Protein AF-0000000082587211 (afdb_homodimer)

pLDDT: mean 75.98, std 29.27, range [25.39, 98.88]

Foldseek 3Di:
DDDDDDDDDPFDWQDWDFAPVQQWIWTFGFQKTWIARNVPRHTPDMEGHPGGWREKEAANVRQWIWTWFAVQKIWIAGRPPRHTDDIDHDGPGGWNYKYADPNRQKMWIDGPRGDIDIDGPDPPDQDPDVNPPVPDPDDDDDPPPPPPDPPPPPPDPPDDPDPDPDDPPPDDDPDDD/DDDDDDDDDPFDWQDWDFAPVQQWIWTFGFQKTWIARNVPRHTPDMEGHPGGWREKEAANVRQWIWTWFAVQKIWIAGRPPRHTDDIDHDGPGGWNYKYADPNRQKMWIDGPRGDIDIDGPDPPDQDPDVNPPVPDPDDDDDDPPPPPDPPPPPPDPPDDPPPDPDDPPPDPPPPDD

Structure (mmCIF, N/CA/C/O backbone):
data_AF-0000000082587211-model_v1
#
loop_
_entity.id
_entity.type
_entity.pdbx_description
1 polymer 'Serine-threonine kinase receptor-associated protein'
#
loop_
_atom_site.group_PDB
_atom_site.id
_atom_site.type_symbol
_atom_site.label_atom_id
_atom_site.label_alt_id
_atom_site.label_comp_id
_atom_site.label_asym_id
_atom_site.label_entity_id
_atom_site.label_seq_id
_atom_site.pdbx_PDB_ins_code
_atom_site.Cartn_x
_atom_site.Cartn_y
_atom_site.Cartn_z
_atom_site.occupancy
_atom_site.B_iso_or_equiv
_atom_site.auth_seq_id
_atom_site.auth_comp_id
_atom_site.auth_asym_id
_atom_site.auth_atom_id
_atom_site.pdbx_PDB_model_num
ATOM 1 N N . MET A 1 1 ? 7.23 -18.719 -10.102 1 65.81 1 MET A N 1
ATOM 2 C CA . MET A 1 1 ? 7.785 -17.406 -9.734 1 65.81 1 MET A CA 1
ATOM 3 C C . MET A 1 1 ? 9.219 -17.547 -9.234 1 65.81 1 MET A C 1
ATOM 5 O O . MET A 1 1 ? 9.547 -18.516 -8.531 1 65.81 1 MET A O 1
ATOM 9 N N . THR A 1 2 ? 10.133 -16.922 -9.883 1 79.19 2 THR A N 1
ATOM 10 C CA . THR A 1 2 ? 11.539 -16.969 -9.492 1 79.19 2 THR A CA 1
ATOM 11 C C . THR A 1 2 ? 11.93 -15.703 -8.734 1 79.19 2 THR A C 1
ATOM 13 O O . THR A 1 2 ? 11.648 -14.586 -9.188 1 79.19 2 THR A O 1
ATOM 16 N N . GLU A 1 3 ? 12.516 -15.914 -7.535 1 82.12 3 GLU A N 1
ATOM 17 C CA . GLU A 1 3 ? 13.055 -14.781 -6.785 1 82.12 3 GLU A CA 1
ATOM 18 C C . GLU A 1 3 ? 14.32 -14.234 -7.441 1 82.12 3 GLU A C 1
ATOM 20 O O . GLU A 1 3 ? 15.227 -14.992 -7.785 1 82.12 3 GLU A O 1
ATOM 25 N N . VAL A 1 4 ? 14.359 -12.906 -7.535 1 84.75 4 VAL A N 1
ATOM 26 C CA . VAL A 1 4 ? 15.508 -12.336 -8.242 1 84.75 4 VAL A CA 1
ATOM 27 C C . VAL A 1 4 ? 16.406 -11.586 -7.258 1 84.75 4 VAL A C 1
ATOM 29 O O . VAL A 1 4 ? 17.609 -11.5 -7.457 1 84.75 4 VAL A O 1
ATOM 32 N N . LYS A 1 5 ? 15.852 -11.055 -6.227 1 86 5 LYS A N 1
ATOM 33 C CA . LYS A 1 5 ? 16.562 -10.281 -5.219 1 86 5 LYS A CA 1
ATOM 34 C C . LYS A 1 5 ? 15.773 -10.203 -3.918 1 86 5 LYS A C 1
ATOM 36 O O . LYS A 1 5 ? 14.547 -10.344 -3.92 1 86 5 LYS A O 1
ATOM 41 N N . SER A 1 6 ? 16.562 -10.062 -2.832 1 89.88 6 SER A N 1
ATOM 42 C CA . SER A 1 6 ? 15.891 -9.875 -1.549 1 89.88 6 SER A CA 1
ATOM 43 C C . SER A 1 6 ? 16.609 -8.828 -0.701 1 89.88 6 SER A C 1
ATOM 45 O O . SER A 1 6 ? 17.828 -8.68 -0.803 1 89.88 6 SER A O 1
ATOM 47 N N . LEU A 1 7 ? 15.844 -8.031 -0.022 1 92.56 7 LEU A N 1
ATOM 48 C CA . LEU A 1 7 ? 16.359 -7.113 0.996 1 92.56 7 LEU A CA 1
ATOM 49 C C . LEU A 1 7 ? 15.922 -7.562 2.391 1 92.56 7 LEU A C 1
ATOM 51 O O . LEU A 1 7 ? 14.844 -8.133 2.559 1 92.56 7 LEU A O 1
ATOM 55 N N . SER A 1 8 ? 16.844 -7.34 3.359 1 94.88 8 SER A N 1
ATOM 56 C CA . SER A 1 8 ? 16.531 -7.688 4.742 1 94.88 8 SER A CA 1
ATOM 57 C C . SER A 1 8 ? 16.469 -6.445 5.625 1 94.88 8 SER A C 1
ATOM 59 O O . SER A 1 8 ? 17.328 -5.559 5.512 1 94.88 8 SER A O 1
ATOM 61 N N . PHE A 1 9 ? 15.484 -6.406 6.414 1 94.81 9 PHE A N 1
ATOM 62 C CA . PHE A 1 9 ? 15.297 -5.355 7.406 1 94.81 9 PHE A CA 1
ATOM 63 C C . PHE A 1 9 ? 15.289 -5.934 8.82 1 94.81 9 PHE A C 1
ATOM 65 O O . PHE A 1 9 ? 15.07 -7.133 9 1 94.81 9 PHE A O 1
ATOM 72 N N . ASN A 1 10 ? 15.539 -5.125 9.773 1 94.75 10 ASN A N 1
ATOM 73 C CA . ASN A 1 10 ? 15.562 -5.582 11.156 1 94.75 10 ASN A CA 1
ATOM 74 C C . ASN A 1 10 ? 14.172 -5.582 11.773 1 94.75 10 ASN A C 1
ATOM 76 O O . ASN A 1 10 ? 14 -5.969 12.93 1 94.75 10 ASN A O 1
ATOM 80 N N . MET A 1 11 ? 13.18 -5.172 10.977 1 97.12 11 MET A N 1
ATOM 81 C CA . MET A 1 11 ? 11.789 -5.086 11.406 1 97.12 11 MET A CA 1
ATOM 82 C C . MET A 1 11 ? 10.844 -5.539 10.297 1 97.12 11 MET A C 1
ATOM 84 O O . MET A 1 11 ? 11.273 -5.734 9.156 1 97.12 11 MET A O 1
ATOM 88 N N . SER A 1 12 ? 9.57 -5.711 10.719 1 98.06 12 SER A N 1
ATOM 89 C CA . SER A 1 12 ? 8.531 -6.078 9.758 1 98.06 12 SER A CA 1
ATOM 90 C C . SER A 1 12 ? 8.383 -5.016 8.672 1 98.06 12 SER A C 1
ATOM 92 O O . SER A 1 12 ? 8.25 -3.828 8.969 1 98.06 12 SER A O 1
ATOM 94 N N . VAL A 1 13 ? 8.406 -5.461 7.375 1 98.62 13 VAL A N 1
ATOM 95 C CA . VAL A 1 13 ? 8.078 -4.574 6.266 1 98.62 13 VAL A CA 1
ATOM 96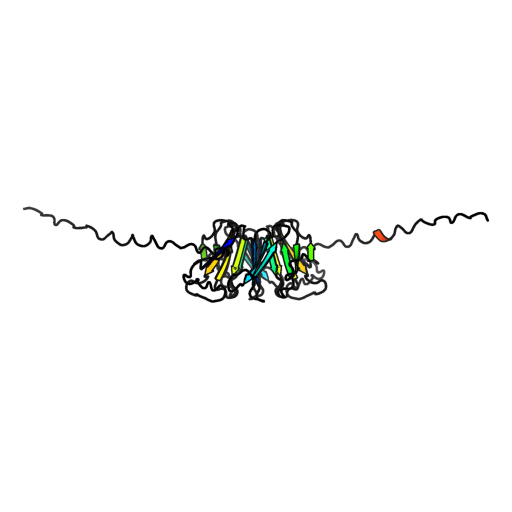 C C . VAL A 1 13 ? 6.562 -4.402 6.176 1 98.62 13 VAL A C 1
ATOM 98 O O . VAL A 1 13 ? 5.828 -5.387 6.055 1 98.62 13 VAL A O 1
ATOM 101 N N . SER A 1 14 ? 6.066 -3.152 6.164 1 98.88 14 SER A N 1
ATOM 102 C CA . SER A 1 14 ? 4.633 -2.969 6.348 1 98.88 14 SER A CA 1
ATOM 103 C C . SER A 1 14 ? 3.977 -2.428 5.082 1 98.88 14 SER A C 1
ATOM 105 O O . SER A 1 14 ? 2.793 -2.666 4.836 1 98.88 14 SER A O 1
ATOM 107 N N . SER A 1 15 ? 4.688 -1.688 4.266 1 98.81 15 SER A N 1
ATOM 108 C CA . SER A 1 15 ? 4.074 -1.169 3.047 1 98.81 15 SER A CA 1
ATOM 109 C C . SER A 1 15 ? 5.133 -0.792 2.014 1 98.81 15 SER A C 1
ATOM 111 O O . SER A 1 15 ? 6.305 -0.618 2.354 1 98.81 15 SER A O 1
ATOM 113 N N . MET A 1 16 ? 4.645 -0.778 0.802 1 98.31 16 MET A N 1
ATOM 114 C CA . MET A 1 16 ? 5.434 -0.332 -0.342 1 98.31 16 MET A CA 1
ATOM 115 C C . MET A 1 16 ? 4.586 0.505 -1.295 1 98.31 16 MET A C 1
ATOM 117 O O . MET A 1 16 ? 3.422 0.188 -1.538 1 98.31 16 MET A O 1
ATOM 121 N N . GLU A 1 17 ? 5.184 1.536 -1.821 1 98.12 17 GLU A N 1
ATOM 122 C CA . GLU A 1 17 ? 4.547 2.348 -2.854 1 98.12 17 GLU A CA 1
ATOM 123 C C . GLU A 1 17 ? 5.562 2.816 -3.893 1 98.12 17 GLU A C 1
ATOM 125 O O . GLU A 1 17 ? 6.629 3.326 -3.541 1 98.12 17 GLU A O 1
ATOM 130 N N . TYR A 1 18 ? 5.227 2.629 -5.141 1 96.06 18 TYR A N 1
ATOM 131 C CA . TYR A 1 18 ? 6.039 3.164 -6.227 1 96.06 18 TYR A CA 1
ATOM 132 C C . TYR A 1 18 ? 5.594 4.574 -6.598 1 96.06 18 TYR A C 1
ATOM 134 O O . TYR A 1 18 ? 4.402 4.816 -6.812 1 96.06 18 TYR A O 1
ATOM 142 N N . ILE A 1 19 ? 6.547 5.445 -6.676 1 96.75 19 ILE A N 1
ATOM 143 C CA . ILE A 1 19 ? 6.336 6.828 -7.09 1 96.75 19 ILE A CA 1
ATOM 144 C C . ILE A 1 19 ? 7.016 7.074 -8.438 1 96.75 19 ILE A C 1
ATOM 146 O O . ILE A 1 19 ? 8.242 7.102 -8.523 1 96.75 19 ILE A O 1
ATOM 150 N N . PRO A 1 20 ? 6.156 7.324 -9.438 1 94.06 20 PRO A N 1
ATOM 151 C CA . PRO A 1 20 ? 6.75 7.445 -10.773 1 94.06 20 PRO A CA 1
ATOM 152 C C . PRO A 1 20 ? 7.723 8.617 -10.883 1 94.06 20 PRO A C 1
ATOM 154 O O . PRO A 1 20 ? 8.789 8.477 -11.477 1 94.06 20 PRO A O 1
ATOM 157 N N . GLU A 1 21 ? 7.266 9.703 -10.32 1 92.69 21 GLU A N 1
ATOM 158 C CA . GLU A 1 21 ? 8.164 10.852 -10.359 1 92.69 21 GLU A CA 1
ATOM 159 C C . GLU A 1 21 ? 9.43 10.586 -9.539 1 92.69 21 GLU A C 1
ATOM 161 O O . GLU A 1 21 ? 9.352 10.375 -8.328 1 92.69 21 GLU A O 1
ATOM 166 N N . GLY A 1 22 ? 10.539 10.453 -10.211 1 93 22 GLY A N 1
ATOM 167 C CA . GLY A 1 22 ? 11.812 10.211 -9.547 1 93 22 GLY A CA 1
ATOM 168 C C . GLY A 1 22 ? 12.125 8.734 -9.383 1 93 22 GLY A C 1
ATOM 169 O O . GLY A 1 22 ? 13.18 8.375 -8.844 1 93 22 GLY A O 1
ATOM 170 N N . GLU A 1 23 ? 11.234 7.875 -9.82 1 94 23 GLU A N 1
ATOM 171 C CA . GLU A 1 23 ? 11.43 6.434 -9.711 1 94 23 GLU A CA 1
ATOM 172 C C . GLU A 1 23 ? 11.82 6.031 -8.297 1 94 23 GLU A C 1
ATOM 174 O O . GLU A 1 23 ? 12.844 5.375 -8.086 1 94 23 GLU A O 1
ATOM 179 N N . ILE A 1 24 ? 10.938 6.312 -7.418 1 96.56 24 ILE A N 1
ATOM 180 C CA . ILE A 1 24 ? 11.18 6.098 -5.996 1 96.56 24 ILE A CA 1
ATOM 181 C C . ILE A 1 24 ? 10.289 4.973 -5.48 1 96.56 24 ILE A C 1
ATOM 183 O O . ILE A 1 24 ? 9.117 4.891 -5.836 1 96.56 24 ILE A O 1
ATOM 187 N N . LEU A 1 25 ? 10.852 4.141 -4.648 1 96.94 25 LEU A N 1
ATOM 188 C CA . LEU A 1 25 ? 10.109 3.15 -3.875 1 96.94 25 LEU A CA 1
ATOM 189 C C . LEU A 1 25 ? 10.055 3.537 -2.402 1 96.94 25 LEU A C 1
ATOM 191 O O . LEU A 1 25 ? 11.094 3.604 -1.735 1 96.94 25 LEU A O 1
ATOM 195 N N . VAL A 1 26 ? 8.852 3.844 -1.894 1 98.69 26 VAL A N 1
ATOM 196 C CA . VAL A 1 26 ? 8.656 4.16 -0.482 1 98.69 26 VAL A CA 1
ATOM 197 C C . VAL A 1 26 ? 8.406 2.875 0.305 1 98.69 26 VAL A C 1
ATOM 199 O O . VAL A 1 26 ? 7.484 2.115 -0.013 1 98.69 26 VAL A O 1
ATOM 202 N N . ILE A 1 27 ? 9.18 2.615 1.3 1 98.62 27 ILE A N 1
ATOM 203 C CA . ILE A 1 27 ? 9.047 1.417 2.123 1 98.62 27 ILE A CA 1
ATOM 204 C C . ILE A 1 27 ? 8.914 1.812 3.592 1 98.62 27 ILE A C 1
ATOM 206 O O . ILE A 1 27 ? 9.672 2.656 4.086 1 98.62 27 ILE A O 1
ATOM 210 N N . THR A 1 28 ? 7.98 1.254 4.262 1 98.88 28 THR A N 1
ATOM 211 C CA . THR A 1 28 ? 7.855 1.466 5.699 1 98.88 28 THR A CA 1
ATOM 212 C C . THR A 1 28 ? 8.172 0.184 6.465 1 98.88 28 THR A C 1
ATOM 214 O O . THR A 1 28 ? 7.84 -0.913 6.012 1 98.88 28 THR A O 1
ATOM 217 N N . TYR A 1 29 ? 8.812 0.301 7.59 1 98.62 29 TYR A N 1
ATOM 218 C CA . TYR A 1 29 ? 9.125 -0.774 8.531 1 98.62 29 TYR A CA 1
ATOM 219 C C . TYR A 1 29 ? 9.398 -0.222 9.922 1 98.62 29 TYR A C 1
ATOM 221 O O . TYR A 1 29 ? 10.203 0.698 10.086 1 98.62 29 TYR A O 1
ATOM 229 N N . GLY A 1 30 ? 8.711 -0.796 10.906 1 98.06 30 GLY A N 1
ATOM 230 C CA . GLY A 1 30 ? 8.789 -0.217 12.234 1 98.06 30 GLY A CA 1
ATOM 231 C C . GLY A 1 30 ? 8.375 1.243 12.273 1 98.06 30 GLY A C 1
ATOM 232 O O . GLY A 1 30 ? 7.258 1.59 11.891 1 98.06 30 GLY A O 1
ATOM 233 N N . ARG A 1 31 ? 9.344 2.104 12.703 1 98.31 31 ARG A N 1
ATOM 234 C CA . ARG A 1 31 ? 9.102 3.541 12.781 1 98.31 31 ARG A CA 1
ATOM 235 C C . ARG A 1 31 ? 9.781 4.273 11.633 1 98.31 31 ARG A C 1
ATOM 237 O O . ARG A 1 31 ? 9.93 5.496 11.672 1 98.31 31 ARG A O 1
ATOM 244 N N . SER A 1 32 ? 10.141 3.512 10.633 1 98.56 32 SER A N 1
ATOM 245 C CA . SER A 1 32 ? 10.945 4.102 9.57 1 98.56 32 SER A CA 1
ATOM 246 C C . SER A 1 32 ? 10.133 4.258 8.289 1 98.56 32 SER A C 1
ATOM 248 O O . SER A 1 32 ? 9.359 3.369 7.922 1 98.56 32 SER A O 1
ATOM 250 N N . ILE A 1 33 ? 10.297 5.363 7.688 1 98.81 33 ILE A N 1
ATOM 251 C CA . ILE A 1 33 ? 9.906 5.586 6.297 1 98.81 33 ILE A CA 1
ATOM 252 C C . ILE A 1 33 ? 11.148 5.75 5.434 1 98.81 33 ILE A C 1
ATOM 254 O O . ILE A 1 33 ? 11.914 6.707 5.602 1 98.81 33 ILE A O 1
ATOM 258 N N . ALA A 1 34 ? 11.359 4.816 4.543 1 98.69 34 ALA A N 1
ATOM 259 C CA . ALA A 1 34 ? 12.562 4.809 3.721 1 98.69 34 ALA A CA 1
ATOM 260 C C . ALA A 1 34 ? 12.227 4.996 2.244 1 98.69 34 ALA A C 1
ATOM 262 O O . ALA A 1 34 ? 11.227 4.453 1.758 1 98.69 34 ALA A O 1
ATOM 263 N N . PHE A 1 35 ? 13.086 5.742 1.592 1 98.5 35 PHE A N 1
ATOM 264 C CA . PHE A 1 35 ? 12.984 6 0.16 1 98.5 35 PHE A CA 1
ATOM 265 C C . PHE A 1 35 ? 14.156 5.375 -0.584 1 98.5 35 PHE A C 1
ATOM 267 O O . PHE A 1 35 ? 15.32 5.68 -0.297 1 98.5 35 PHE A O 1
ATOM 274 N N . HIS A 1 36 ? 13.75 4.508 -1.476 1 97 36 HIS A N 1
ATOM 275 C CA . HIS A 1 36 ? 14.742 3.805 -2.279 1 97 36 HIS A CA 1
ATOM 276 C C . HIS A 1 36 ? 14.602 4.145 -3.758 1 97 36 HIS A C 1
ATOM 278 O O . HIS A 1 36 ? 13.5 4.477 -4.219 1 97 36 HIS A O 1
ATOM 284 N N . SER A 1 37 ? 15.734 4.047 -4.496 1 94.94 37 SER A N 1
ATOM 285 C CA . SER A 1 37 ? 15.625 4.023 -5.953 1 94.94 37 SER A CA 1
ATOM 286 C C . SER A 1 37 ? 14.82 2.814 -6.426 1 94.94 37 SER A C 1
ATOM 288 O O . SER A 1 37 ? 15.125 1.679 -6.051 1 94.94 37 SER A O 1
ATOM 290 N N . ALA A 1 38 ? 13.859 3.043 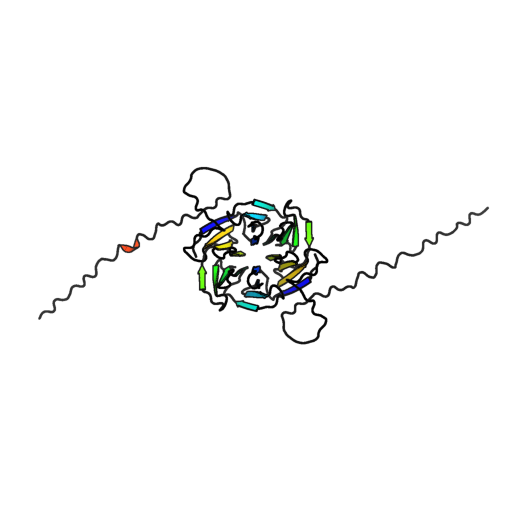-7.242 1 92 38 ALA A N 1
ATOM 291 C CA . ALA A 1 38 ? 13.086 1.92 -7.762 1 92 38 ALA A CA 1
ATOM 292 C C . ALA A 1 38 ? 13.898 1.121 -8.781 1 92 38 ALA A C 1
ATOM 294 O O . ALA A 1 38 ? 13.562 -0.026 -9.086 1 92 38 ALA A O 1
ATOM 295 N N . VAL A 1 39 ? 14.898 1.729 -9.242 1 87.25 39 VAL A N 1
ATOM 296 C CA . VAL A 1 39 ? 15.711 1.105 -10.281 1 87.25 39 VAL A CA 1
ATOM 297 C C . VAL A 1 39 ? 16.781 0.213 -9.641 1 87.25 39 VAL A C 1
ATOM 299 O O . VAL A 1 39 ? 16.938 -0.947 -10.031 1 87.25 39 VAL A O 1
ATOM 302 N N . SER A 1 40 ? 17.422 0.704 -8.609 1 85.75 40 SER A N 1
ATOM 303 C CA . SER A 1 40 ? 18.562 -0.01 -8.039 1 85.75 40 SER A CA 1
ATOM 304 C C . SER A 1 40 ? 18.234 -0.577 -6.664 1 85.75 40 SER A C 1
ATOM 306 O O . SER A 1 40 ? 18.969 -1.416 -6.141 1 85.75 40 SER A O 1
ATOM 308 N N . LEU A 1 41 ? 17.219 -0.08 -6.039 1 90.5 41 LEU A N 1
ATOM 309 C CA . LEU A 1 41 ? 16.766 -0.427 -4.695 1 90.5 41 LEU A CA 1
ATOM 310 C C . LEU A 1 41 ? 17.719 0.144 -3.645 1 90.5 41 LEU A C 1
ATOM 312 O O . LEU A 1 41 ? 17.562 -0.141 -2.453 1 90.5 41 LEU A O 1
ATOM 316 N N . GLU A 1 42 ? 18.578 0.981 -4.152 1 93.19 42 GLU A N 1
ATOM 317 C CA . GLU A 1 42 ? 19.469 1.65 -3.197 1 93.19 42 GLU A CA 1
ATOM 318 C C . GLU A 1 42 ? 18.703 2.678 -2.367 1 93.19 42 GLU A C 1
ATOM 320 O O . GLU A 1 42 ? 17.828 3.379 -2.889 1 93.19 42 GLU A O 1
ATOM 325 N N . LEU A 1 43 ? 19.141 2.781 -1.095 1 96.25 43 LEU A N 1
ATOM 326 C CA . LEU A 1 43 ? 18.531 3.738 -0.178 1 96.25 43 LEU A CA 1
ATOM 327 C C . LEU A 1 43 ? 18.906 5.168 -0.56 1 96.25 43 LEU A C 1
ATOM 329 O O . LEU A 1 43 ? 20.078 5.48 -0.75 1 96.25 43 LEU A O 1
ATOM 333 N N . ILE A 1 44 ? 17.922 6 -0.714 1 97.94 44 ILE A N 1
ATOM 334 C CA . ILE A 1 44 ? 18.109 7.422 -0.966 1 97.94 44 ILE A CA 1
ATOM 335 C C . ILE A 1 44 ? 18.172 8.18 0.36 1 97.94 44 ILE A C 1
ATOM 337 O O . ILE A 1 44 ? 19.141 8.906 0.625 1 97.94 44 ILE A O 1
ATOM 341 N N . LYS A 1 45 ? 17.156 8.031 1.185 1 98.31 45 LYS A N 1
ATOM 342 C CA . LYS A 1 45 ? 17.047 8.609 2.518 1 98.31 45 LYS A CA 1
ATOM 343 C C . LYS A 1 45 ? 15.961 7.914 3.334 1 98.31 45 LYS A C 1
ATOM 345 O O . LYS A 1 45 ? 15.18 7.125 2.795 1 98.31 45 LYS A O 1
ATOM 350 N N . SER A 1 46 ? 15.953 8.156 4.637 1 98.25 46 SER A N 1
ATOM 351 C CA . SER A 1 46 ? 14.906 7.645 5.512 1 98.25 46 SER A CA 1
ATOM 352 C C . SER A 1 46 ? 14.656 8.594 6.68 1 98.25 46 SER A C 1
ATOM 354 O O . SER A 1 46 ? 15.484 9.461 6.973 1 98.25 46 SER A O 1
ATOM 356 N N . PHE A 1 47 ? 13.438 8.461 7.184 1 97.88 47 PHE A N 1
ATOM 357 C CA . PHE A 1 47 ? 13.023 9.195 8.367 1 97.88 47 PHE A CA 1
ATOM 358 C C . PHE A 1 47 ? 12.531 8.242 9.453 1 97.88 47 PHE A C 1
ATOM 360 O O . PHE A 1 47 ? 11.953 7.195 9.148 1 97.88 47 PHE A O 1
ATOM 367 N N . GLU A 1 48 ? 12.727 8.703 10.734 1 97.81 48 GLU A N 1
ATOM 368 C CA . GLU A 1 48 ? 12.125 8.008 11.867 1 97.81 48 GLU A CA 1
ATOM 369 C C . GLU A 1 48 ? 10.906 8.766 12.391 1 97.81 48 GLU A C 1
ATOM 371 O O . GLU A 1 48 ? 10.93 10 12.492 1 97.81 48 GLU A O 1
ATOM 376 N N . THR A 1 49 ? 9.938 8.062 12.695 1 97.44 49 THR A N 1
ATOM 377 C CA . THR A 1 49 ? 8.711 8.656 13.203 1 97.44 49 THR A CA 1
ATOM 378 C C . THR A 1 49 ? 8.531 8.344 14.688 1 97.44 49 THR A C 1
ATOM 380 O O . THR A 1 49 ? 9.18 7.438 15.219 1 97.44 49 THR A O 1
ATOM 383 N N . PRO A 1 50 ? 7.715 9.086 15.359 1 95 50 PRO A N 1
ATOM 384 C CA . PRO A 1 50 ? 7.543 8.883 16.797 1 95 50 PRO A CA 1
ATOM 385 C C . PRO A 1 50 ? 6.812 7.578 17.125 1 95 50 PRO A C 1
ATOM 387 O O . PRO A 1 50 ? 6.945 7.059 18.234 1 95 50 PRO A O 1
ATOM 390 N N . ALA A 1 51 ? 6.008 7.086 16.219 1 97.19 51 ALA A N 1
ATOM 391 C CA . ALA A 1 51 ? 5.238 5.859 16.406 1 97.19 51 ALA A CA 1
ATOM 392 C C . ALA A 1 51 ? 5.402 4.918 15.219 1 97.19 51 ALA A C 1
ATOM 394 O O . ALA A 1 51 ? 5.852 5.332 14.148 1 97.19 51 ALA A O 1
ATOM 395 N N . THR A 1 52 ? 5.039 3.627 15.445 1 98.5 52 THR A N 1
ATOM 396 C CA . THR A 1 52 ? 5.086 2.621 14.391 1 98.5 52 THR A CA 1
ATOM 397 C C . THR A 1 52 ? 4.207 3.029 13.211 1 98.5 52 THR A C 1
ATOM 399 O O . THR A 1 52 ? 3.035 3.369 13.391 1 98.5 52 THR A O 1
ATOM 402 N N . ILE A 1 53 ? 4.773 2.957 12.008 1 98.62 53 ILE A N 1
ATOM 403 C CA . ILE A 1 53 ? 4.09 3.334 10.773 1 98.62 53 ILE A CA 1
ATOM 404 C C . ILE A 1 53 ? 3.752 2.082 9.969 1 98.62 53 ILE A C 1
ATOM 406 O O . ILE A 1 53 ? 4.613 1.229 9.75 1 98.62 53 ILE A O 1
ATOM 410 N N . ASN A 1 54 ? 2.49 1.996 9.578 1 98.88 54 ASN A N 1
ATOM 411 C CA . ASN A 1 54 ? 2.066 0.875 8.75 1 98.88 54 ASN A CA 1
ATOM 412 C C . ASN A 1 54 ? 2.1 1.234 7.266 1 98.88 54 ASN A C 1
ATOM 414 O O . ASN A 1 54 ? 2.238 0.355 6.414 1 98.88 54 ASN A O 1
ATOM 418 N N . SER A 1 55 ? 1.97 2.514 6.984 1 98.88 55 SER A N 1
ATOM 419 C CA . SER A 1 55 ? 1.92 2.924 5.582 1 98.88 55 SER A CA 1
ATOM 420 C C . SER A 1 55 ? 2.305 4.391 5.422 1 98.88 55 SER A C 1
ATOM 422 O O . SER A 1 55 ? 2.047 5.207 6.312 1 98.88 55 SER A O 1
ATOM 424 N N . ALA A 1 56 ? 2.916 4.684 4.32 1 98.88 56 ALA A N 1
ATOM 425 C CA . ALA A 1 56 ? 3.242 6.047 3.91 1 98.88 56 ALA A CA 1
ATOM 426 C C . ALA A 1 56 ? 3.047 6.227 2.406 1 98.88 56 ALA A C 1
ATOM 428 O O . ALA A 1 56 ? 3.164 5.27 1.64 1 98.88 56 ALA A O 1
ATOM 429 N N . SER A 1 57 ? 2.713 7.418 2.037 1 98.81 57 SER A N 1
ATOM 430 C CA . SER A 1 57 ? 2.549 7.789 0.635 1 98.81 57 SER A CA 1
ATOM 431 C C . SER A 1 57 ? 3.193 9.141 0.341 1 98.81 57 SER A C 1
ATOM 433 O O . SER A 1 57 ? 2.979 10.109 1.071 1 98.81 57 SER A O 1
ATOM 435 N N . LEU A 1 58 ? 3.979 9.141 -0.711 1 98.75 58 LEU A N 1
ATOM 436 C CA . LEU A 1 58 ? 4.66 10.367 -1.12 1 98.75 58 LEU A CA 1
ATOM 437 C C . LEU A 1 58 ? 3.83 11.133 -2.145 1 98.75 58 LEU A C 1
ATOM 439 O O . LEU A 1 58 ? 3.34 10.555 -3.115 1 98.75 58 LEU A O 1
ATOM 443 N N . HIS A 1 59 ? 3.693 12.391 -1.841 1 97.88 59 HIS A N 1
ATOM 444 C CA . HIS A 1 59 ? 2.996 13.242 -2.797 1 97.88 59 HIS A CA 1
ATOM 445 C C . HIS A 1 59 ? 3.672 13.211 -4.16 1 97.88 59 HIS A C 1
ATOM 447 O O . HIS A 1 59 ? 4.902 13.203 -4.25 1 97.88 59 HIS A O 1
ATOM 453 N N . PRO A 1 60 ? 2.857 13.273 -5.234 1 96 60 PRO A N 1
ATOM 454 C CA . PRO A 1 60 ? 3.445 13.125 -6.566 1 96 60 PRO A CA 1
ATOM 455 C C . PRO A 1 60 ? 4.484 14.195 -6.879 1 96 60 PRO A C 1
ATOM 457 O O . PRO A 1 60 ? 5.426 13.953 -7.637 1 96 60 PRO A O 1
ATOM 460 N N . GLU A 1 61 ? 4.359 15.328 -6.285 1 96.19 61 GLU A N 1
ATOM 461 C CA . GLU A 1 61 ? 5.312 16.406 -6.531 1 96.19 61 GLU A CA 1
ATOM 462 C C . GLU A 1 61 ? 6.48 16.344 -5.547 1 96.19 61 GLU A C 1
ATOM 464 O O . GLU A 1 61 ? 7.316 17.25 -5.516 1 96.19 61 GLU A O 1
ATOM 469 N N . LYS A 1 62 ? 6.449 15.422 -4.688 1 97.75 62 LYS A N 1
ATOM 470 C CA . LYS A 1 62 ? 7.531 15.109 -3.758 1 97.75 62 LYS A CA 1
ATOM 471 C C . LYS A 1 62 ? 7.793 16.281 -2.809 1 97.75 62 LYS A C 1
ATOM 473 O O . LYS A 1 62 ? 8.945 16.594 -2.512 1 97.75 62 LYS A O 1
ATOM 478 N N . GLU A 1 63 ? 6.734 16.922 -2.43 1 96.94 63 GLU A N 1
ATOM 479 C CA . GLU A 1 63 ? 6.879 18 -1.46 1 96.94 63 GLU A CA 1
ATOM 480 C C . GLU A 1 63 ? 6.68 17.5 -0.034 1 96.94 63 GLU A C 1
ATOM 482 O O . GLU A 1 63 ? 7.332 17.984 0.896 1 96.94 63 GLU A O 1
ATOM 487 N N . PHE A 1 64 ? 5.824 16.641 0.144 1 97.75 64 PHE A N 1
ATOM 488 C CA . PHE A 1 64 ? 5.492 16.094 1.452 1 97.75 64 PHE A CA 1
ATOM 489 C C . PHE A 1 64 ? 4.93 14.68 1.319 1 97.75 64 PHE A C 1
ATOM 491 O O . PHE A 1 64 ? 4.641 14.227 0.212 1 97.75 64 PHE A O 1
ATOM 498 N N . LEU A 1 65 ? 4.875 13.992 2.438 1 98.44 65 LEU A N 1
ATOM 499 C CA . LEU A 1 65 ? 4.266 12.672 2.506 1 98.44 65 LEU A CA 1
ATOM 500 C C . LEU A 1 65 ? 3.236 12.602 3.629 1 98.44 65 LEU A C 1
ATOM 502 O O . LEU A 1 65 ? 3.246 13.438 4.535 1 98.44 65 LEU A O 1
ATOM 506 N N . VAL A 1 66 ? 2.305 11.664 3.51 1 97.94 66 VAL A N 1
ATOM 507 C CA . VAL A 1 66 ? 1.383 11.328 4.59 1 97.94 66 VAL A CA 1
ATOM 508 C C . VAL A 1 66 ? 1.652 9.906 5.078 1 97.94 66 VAL A C 1
ATOM 510 O O . VAL A 1 66 ? 2.117 9.062 4.316 1 97.94 66 VAL A O 1
ATOM 513 N N . ALA A 1 67 ? 1.434 9.672 6.332 1 98.62 67 ALA A N 1
ATOM 514 C CA . ALA A 1 67 ? 1.694 8.367 6.938 1 98.62 67 ALA A CA 1
ATOM 515 C C . ALA A 1 67 ? 0.731 8.094 8.086 1 98.62 67 ALA A C 1
ATOM 517 O O . ALA A 1 67 ? 0.191 9.023 8.688 1 98.62 67 ALA A O 1
ATOM 518 N N . GLY A 1 68 ? 0.481 6.859 8.32 1 98.56 68 GLY A N 1
ATOM 519 C CA . GLY A 1 68 ? -0.353 6.418 9.422 1 98.56 68 GLY A CA 1
ATOM 520 C C . GLY A 1 68 ? 0.019 5.039 9.938 1 98.56 68 GLY A C 1
ATOM 521 O O . GLY A 1 68 ? 0.684 4.27 9.242 1 98.56 68 GLY A O 1
ATOM 522 N N . GLY A 1 69 ? -0.421 4.832 11.18 1 98.56 69 GLY A N 1
ATOM 523 C CA . GLY A 1 69 ? -0.052 3.545 11.742 1 98.56 69 GLY A CA 1
ATOM 524 C C . GLY A 1 69 ? -0.794 3.223 13.031 1 98.56 69 GLY A C 1
ATOM 525 O O . GLY A 1 69 ? -2.02 3.338 13.086 1 98.56 69 GLY A O 1
ATOM 526 N N . GLU A 1 70 ? -0.024 2.744 13.992 1 98.56 70 GLU A N 1
ATOM 527 C CA . GLU A 1 70 ? -0.584 2.074 15.164 1 98.56 70 GLU A CA 1
ATOM 528 C C . GLU A 1 70 ? -1.229 3.074 16.125 1 98.56 70 GLU A C 1
ATOM 530 O O . GLU A 1 70 ? -2.094 2.709 16.922 1 98.56 70 GLU A O 1
ATOM 535 N N . ASP A 1 71 ? -0.895 4.336 16.078 1 98.19 71 ASP A N 1
ATOM 536 C CA . ASP A 1 71 ? -1.394 5.293 17.062 1 98.19 71 ASP A CA 1
ATOM 537 C C . ASP A 1 71 ? -2.65 5.996 16.547 1 98.19 71 ASP A C 1
ATOM 539 O O . ASP A 1 71 ? -3.068 7.012 17.109 1 98.19 71 ASP A O 1
ATOM 543 N N . PHE A 1 72 ? -3.184 5.621 15.492 1 97.38 72 PHE A N 1
ATOM 544 C CA . PHE A 1 72 ? -4.477 6 14.93 1 97.38 72 PHE A CA 1
ATOM 545 C C . PHE A 1 72 ? -4.402 7.379 14.281 1 97.38 72 PHE A C 1
ATOM 547 O O . PHE A 1 72 ? -5.418 7.906 13.82 1 97.38 72 PHE A O 1
ATOM 554 N N . LYS A 1 73 ? -3.219 7.953 14.148 1 96.25 73 LYS A N 1
ATOM 555 C CA . LYS A 1 73 ? -3.08 9.312 13.625 1 96.25 73 LYS A CA 1
ATOM 556 C C . LYS A 1 73 ? -2.576 9.297 12.18 1 96.25 73 LYS A C 1
ATOM 558 O O . LYS A 1 73 ? -1.849 8.383 11.781 1 96.25 73 LYS A O 1
ATOM 563 N N . LEU A 1 74 ? -3.008 10.32 11.516 1 97.06 74 LEU A N 1
ATOM 564 C CA . LEU A 1 74 ? -2.404 10.672 10.234 1 97.06 74 LEU A CA 1
ATOM 565 C C . LEU A 1 74 ? -1.372 11.781 10.398 1 97.06 74 LEU A C 1
ATOM 567 O O . LEU A 1 74 ? -1.646 12.797 11.039 1 97.06 74 LEU A O 1
ATOM 571 N N . TYR A 1 75 ? -0.227 11.562 9.789 1 97.31 75 TYR A N 1
ATOM 572 C CA . TYR A 1 75 ? 0.853 12.547 9.836 1 97.31 75 TYR A CA 1
ATOM 573 C C . TYR A 1 75 ? 1.164 13.078 8.445 1 97.31 75 TYR A C 1
ATOM 575 O O . TYR A 1 75 ? 1.071 12.344 7.457 1 97.31 75 TYR A O 1
ATOM 583 N N . LYS A 1 76 ? 1.499 14.312 8.461 1 96.75 76 LYS A N 1
ATOM 584 C CA . LYS A 1 76 ? 2.105 14.938 7.285 1 96.75 76 LYS A CA 1
ATOM 585 C C . LYS A 1 76 ? 3.539 15.367 7.574 1 96.75 76 LYS A C 1
ATOM 587 O O . LYS A 1 76 ? 3.801 16.031 8.578 1 96.75 76 LYS A O 1
ATOM 592 N N . TYR A 1 77 ? 4.469 14.945 6.719 1 98.19 77 TYR A N 1
ATOM 593 C CA . TYR A 1 77 ? 5.879 15.297 6.871 1 98.19 77 TYR A CA 1
ATOM 594 C C . TYR A 1 77 ? 6.395 16.016 5.625 1 98.19 77 TYR A C 1
ATOM 596 O O . TYR A 1 77 ? 5.996 15.688 4.504 1 98.19 77 TYR A O 1
ATOM 604 N N . ASP A 1 78 ? 7.289 16.891 5.844 1 98.44 78 ASP A N 1
ATOM 605 C CA . ASP A 1 78 ? 8.047 17.453 4.73 1 98.44 78 ASP A CA 1
ATOM 606 C C . ASP A 1 78 ? 9.008 16.422 4.145 1 98.44 78 ASP A C 1
ATOM 608 O O . ASP A 1 78 ? 9.742 15.766 4.883 1 98.44 78 ASP A O 1
ATOM 612 N N . TYR A 1 79 ? 8.977 16.266 2.906 1 98.5 79 TYR A N 1
ATOM 613 C CA . TYR A 1 79 ? 9.805 15.234 2.279 1 98.5 79 TYR A CA 1
ATOM 614 C C . TYR A 1 79 ? 11.273 15.609 2.35 1 98.5 79 TYR A C 1
ATOM 616 O O . TYR A 1 79 ? 12.141 14.734 2.494 1 98.5 79 TYR A O 1
ATOM 624 N N . ASN A 1 80 ? 11.609 16.797 2.205 1 97.62 80 ASN A N 1
ATOM 625 C CA . ASN A 1 80 ? 13 17.234 2.145 1 97.62 80 ASN A CA 1
ATOM 626 C C . ASN A 1 80 ? 13.648 17.234 3.527 1 97.62 80 ASN A C 1
ATOM 628 O O . ASN A 1 80 ? 14.734 16.688 3.711 1 97.62 80 ASN A O 1
ATOM 632 N N . SER A 1 81 ? 12.938 17.719 4.496 1 97.06 81 SER A N 1
ATOM 633 C CA . SER A 1 81 ? 13.547 17.891 5.812 1 97.06 81 SER A CA 1
ATOM 634 C C . SER A 1 81 ? 13.195 16.734 6.734 1 97.06 81 SER A C 1
ATOM 636 O O . SER A 1 81 ? 13.883 16.484 7.727 1 97.06 81 SER A O 1
ATOM 638 N N . GLY A 1 82 ? 12.055 16.125 6.539 1 97.38 82 GLY A N 1
ATOM 639 C CA . GLY A 1 82 ? 11.578 15.07 7.43 1 97.38 82 GLY A CA 1
ATOM 640 C C . GLY A 1 82 ? 10.812 15.609 8.625 1 97.38 82 GLY A C 1
ATOM 641 O O . GLY A 1 82 ? 10.406 14.844 9.5 1 97.38 82 GLY A O 1
ATOM 642 N N . GLU A 1 83 ? 10.578 16.891 8.586 1 97.56 83 GLU A N 1
ATOM 643 C CA . GLU A 1 83 ? 9.875 17.5 9.719 1 97.56 83 GLU A CA 1
ATOM 644 C C . GLU A 1 83 ? 8.375 17.219 9.656 1 97.56 83 GLU A C 1
ATOM 646 O O . GLU A 1 83 ? 7.781 17.25 8.578 1 97.56 83 GLU A O 1
ATOM 651 N N . GLU A 1 84 ? 7.805 17 10.836 1 96.75 84 GLU A N 1
ATOM 652 C CA . GLU A 1 84 ? 6.352 16.859 10.914 1 96.75 84 GLU A CA 1
ATOM 653 C C . GLU A 1 84 ? 5.664 18.203 10.664 1 96.75 84 GLU A C 1
ATOM 655 O O . GLU A 1 84 ? 5.953 19.188 11.352 1 96.75 84 GLU A O 1
ATOM 660 N N . LEU A 1 85 ? 4.812 18.234 9.734 1 96.25 85 LEU A N 1
ATOM 661 C CA . LEU A 1 85 ? 4.074 19.453 9.391 1 96.25 85 LEU A CA 1
ATOM 662 C C . LEU A 1 85 ? 2.723 19.484 10.094 1 96.25 85 LEU A C 1
ATOM 664 O O . LEU A 1 85 ? 2.293 20.531 10.578 1 96.25 85 LEU A O 1
ATOM 668 N N . GLU A 1 86 ? 2.018 18.406 10.078 1 94.19 86 GLU A N 1
ATOM 669 C CA . GLU A 1 86 ? 0.679 18.266 10.648 1 94.19 86 GLU A CA 1
ATOM 670 C C . GLU A 1 86 ? 0.431 16.844 11.148 1 94.19 86 GLU A C 1
ATOM 672 O O . GLU A 1 86 ? 1.056 15.898 10.672 1 94.19 86 GLU A O 1
ATOM 677 N N . SER A 1 87 ? -0.403 16.703 12.125 1 93.44 87 SER A N 1
ATOM 678 C CA . SER A 1 87 ? -0.957 15.414 12.555 1 93.44 87 SER A CA 1
ATOM 679 C C . SER A 1 87 ? -2.436 15.539 12.906 1 93.44 87 SER A C 1
ATOM 681 O O . SER A 1 87 ? -2.871 16.578 13.414 1 93.44 87 SER A O 1
ATOM 683 N N . TYR A 1 88 ? -3.189 14.461 12.516 1 89.62 88 TYR A N 1
ATOM 684 C CA . TYR A 1 88 ? -4.629 14.531 12.742 1 89.62 88 TYR A CA 1
ATOM 685 C C . TYR A 1 88 ? -5.18 13.18 13.172 1 89.62 88 TYR A C 1
ATOM 687 O O . TYR A 1 88 ? -4.715 12.133 12.703 1 89.62 88 TYR A O 1
ATOM 695 N N . LYS A 1 89 ? -6.195 13.273 14.008 1 90.19 89 LYS A N 1
ATOM 696 C CA . LYS A 1 89 ? -6.949 12.086 14.398 1 90.19 89 LYS A CA 1
ATOM 697 C C . LYS A 1 89 ? -8.203 11.922 13.539 1 90.19 89 LYS A C 1
ATOM 699 O O . LYS A 1 89 ? -9.023 12.836 13.445 1 90.19 89 LYS A O 1
ATOM 704 N N . GLY A 1 90 ? -8.25 10.844 12.836 1 87.56 90 GLY A N 1
ATOM 705 C CA . GLY A 1 90 ? -9.406 10.656 11.977 1 87.56 90 GLY A CA 1
ATOM 706 C C . GLY A 1 90 ? -9.945 9.242 12 1 87.56 90 GLY A C 1
ATOM 707 O O . GLY A 1 90 ? -10.977 8.953 11.391 1 87.56 90 GLY A O 1
ATOM 708 N N . HIS A 1 91 ? -9.305 8.359 12.68 1 95.56 91 HIS A N 1
ATOM 709 C CA . HIS A 1 91 ? -9.711 6.965 12.742 1 95.56 91 HIS A CA 1
ATOM 710 C C . HIS A 1 91 ? -9.805 6.484 14.188 1 95.56 91 HIS A C 1
ATOM 712 O O . HIS A 1 91 ? -9.289 7.141 15.094 1 95.56 91 HIS A O 1
ATOM 718 N N . PHE A 1 92 ? -10.547 5.387 14.43 1 96.38 92 PHE A N 1
ATOM 719 C CA . PHE A 1 92 ? -10.711 4.828 15.766 1 96.38 92 PHE A CA 1
ATOM 720 C C . PHE A 1 92 ? -9.922 3.531 15.906 1 96.38 92 PHE A C 1
ATOM 722 O O . PHE A 1 92 ? -10.164 2.746 16.828 1 96.38 92 PHE A O 1
ATOM 729 N N . GLY A 1 93 ? -9.047 3.242 15.062 1 98.12 93 GLY A N 1
ATOM 730 C CA . GLY A 1 93 ? -8.125 2.119 15.062 1 98.12 93 GLY A CA 1
ATOM 731 C C . GLY A 1 93 ? -6.879 2.371 14.234 1 98.12 93 GLY A C 1
ATOM 732 O O . GLY A 1 93 ? -6.754 3.416 13.594 1 98.12 93 GLY A O 1
ATOM 733 N N . PRO A 1 94 ? -5.996 1.388 14.273 1 98.75 94 PRO A N 1
ATOM 734 C CA . PRO A 1 94 ? -4.777 1.507 13.477 1 98.75 94 PRO A CA 1
ATOM 735 C C . PRO A 1 94 ? -5.062 1.802 12 1 98.75 94 PRO A C 1
ATOM 737 O O . PRO A 1 94 ? -6.055 1.316 11.453 1 98.75 94 PRO A O 1
ATOM 740 N N . ILE A 1 95 ? -4.254 2.664 11.469 1 98.56 95 ILE A N 1
ATOM 741 C CA . ILE A 1 95 ? -4.301 2.961 10.039 1 98.56 95 ILE A CA 1
ATOM 742 C C . ILE A 1 95 ? -3.402 1.99 9.281 1 98.56 95 ILE A C 1
ATOM 744 O O . ILE A 1 95 ? -2.193 1.938 9.516 1 98.56 95 ILE A O 1
ATOM 748 N N . HIS A 1 96 ? -3.934 1.249 8.266 1 98.88 96 HIS A N 1
ATOM 749 C CA . HIS A 1 96 ? -3.189 0.182 7.609 1 98.88 96 HIS A CA 1
ATOM 750 C C . HIS A 1 96 ? -2.695 0.623 6.234 1 98.88 96 HIS A C 1
ATOM 752 O O . HIS A 1 96 ? -1.714 0.082 5.723 1 98.88 96 HIS A O 1
ATOM 758 N N . CYS A 1 97 ? -3.383 1.578 5.695 1 98.81 97 CYS A N 1
ATOM 759 C CA . CYS A 1 97 ? -2.945 2.018 4.375 1 98.81 97 CYS A CA 1
ATOM 760 C C . CYS A 1 97 ? -3.295 3.482 4.145 1 98.81 97 CYS A C 1
ATOM 762 O O . CYS A 1 97 ? -4.32 3.965 4.629 1 98.81 97 CYS A O 1
ATOM 764 N N . VAL A 1 98 ? -2.43 4.203 3.441 1 98.56 98 VAL A N 1
ATOM 765 C CA . VAL A 1 98 ? -2.627 5.566 2.961 1 98.56 98 VAL A CA 1
ATOM 766 C C . VAL A 1 98 ? -2.119 5.688 1.527 1 98.56 98 VAL A C 1
ATOM 768 O O . VAL A 1 98 ? -1.091 5.105 1.174 1 98.56 98 VAL A O 1
ATOM 771 N N . ARG A 1 99 ? -2.881 6.383 0.712 1 98.19 99 ARG A N 1
ATOM 772 C CA . ARG A 1 99 ? -2.488 6.555 -0.684 1 98.19 99 ARG A CA 1
ATOM 773 C C . ARG A 1 99 ? -2.99 7.883 -1.233 1 98.19 99 ARG A C 1
ATOM 775 O O . ARG A 1 99 ? -4.148 8.25 -1.03 1 98.19 99 ARG A O 1
ATOM 782 N N . PHE A 1 100 ? -2.094 8.594 -1.948 1 96 100 PHE A N 1
ATOM 783 C CA . PHE A 1 100 ? -2.512 9.797 -2.66 1 96 100 PHE A CA 1
ATOM 784 C C . PHE A 1 100 ? -3.254 9.438 -3.941 1 96 100 PHE A C 1
ATOM 786 O O . PHE A 1 100 ? -2.959 8.422 -4.57 1 96 100 PHE A O 1
ATOM 793 N N . SER A 1 101 ? -4.145 10.328 -4.266 1 93.06 101 SER A N 1
ATOM 794 C CA . SER A 1 101 ? -4.598 10.328 -5.652 1 93.06 101 SER A CA 1
ATOM 795 C C . SER A 1 101 ? -3.471 10.719 -6.602 1 93.06 101 SER A C 1
ATOM 797 O O . SER A 1 101 ? -2.508 11.375 -6.191 1 93.06 101 SER A O 1
ATOM 799 N N . PRO A 1 102 ? -3.631 10.281 -7.848 1 90.56 102 PRO A N 1
ATOM 800 C CA . PRO A 1 102 ? -2.539 10.531 -8.789 1 90.56 102 PRO A CA 1
ATOM 801 C C . PRO A 1 102 ? -2.213 12.016 -8.938 1 90.56 102 PRO A C 1
ATOM 803 O O . PRO A 1 102 ? -1.063 12.375 -9.203 1 90.56 102 PRO A O 1
ATOM 806 N N . ASP A 1 103 ? -3.137 12.859 -8.781 1 89.62 103 ASP A N 1
ATOM 807 C CA . ASP A 1 103 ? -2.9 14.289 -8.953 1 89.62 103 ASP A CA 1
ATOM 808 C C . ASP A 1 103 ? -2.484 14.938 -7.637 1 89.62 103 ASP A C 1
ATOM 810 O O . ASP A 1 103 ? -2.205 16.141 -7.594 1 89.62 103 ASP A O 1
ATOM 814 N N . GLY A 1 104 ? -2.531 14.227 -6.578 1 92.88 104 GLY A N 1
ATOM 815 C CA . GLY A 1 104 ? -2.068 14.711 -5.285 1 92.88 104 GLY A CA 1
ATOM 816 C C . GLY A 1 104 ? -3.084 15.578 -4.574 1 92.88 104 GLY A C 1
ATOM 817 O O . GLY A 1 104 ? -2.814 16.094 -3.488 1 92.88 104 GLY A O 1
ATOM 818 N N . GLU A 1 105 ? -4.242 15.695 -5.062 1 90.81 105 GLU A N 1
ATOM 819 C CA . GLU A 1 105 ? -5.234 16.594 -4.484 1 90.81 105 GLU A CA 1
ATOM 820 C C . GLU A 1 105 ? -5.934 15.953 -3.287 1 90.81 105 GLU A C 1
ATOM 822 O O . GLU A 1 105 ? -6.426 16.656 -2.4 1 90.81 105 GLU A O 1
ATOM 827 N N . LEU A 1 106 ? -6.035 14.703 -3.301 1 91.94 106 LEU A N 1
ATOM 828 C CA . LEU A 1 106 ? -6.652 13.938 -2.227 1 91.94 106 LEU A CA 1
ATOM 829 C C . LEU A 1 106 ? -5.73 12.805 -1.769 1 91.94 106 LEU A C 1
ATOM 831 O O . LEU A 1 106 ? -4.789 12.445 -2.475 1 91.94 106 LEU A O 1
ATOM 835 N N . TYR A 1 107 ? -5.98 12.398 -0.613 1 94.38 107 TYR A N 1
ATOM 836 C CA . TYR A 1 107 ? -5.473 11.086 -0.221 1 94.38 107 TYR A CA 1
ATOM 837 C C . TYR A 1 107 ? -6.508 10.32 0.589 1 94.38 107 TYR A C 1
ATOM 839 O O . TYR A 1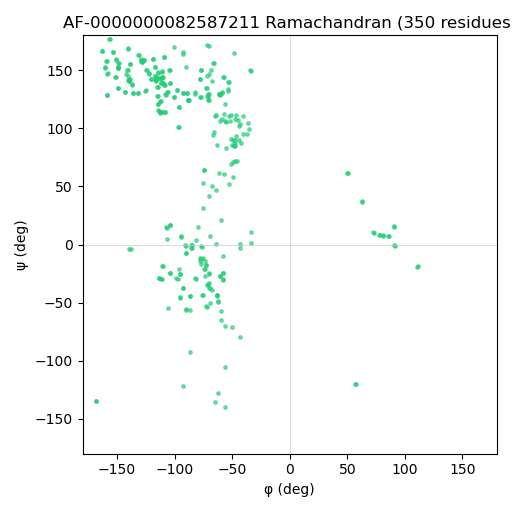 107 ? -7.418 10.914 1.174 1 94.38 107 TYR A O 1
ATOM 847 N N . ALA A 1 108 ? -6.371 8.992 0.555 1 96.31 108 ALA A N 1
ATOM 848 C CA . ALA A 1 108 ? -7.242 8.078 1.289 1 96.31 108 ALA A CA 1
ATOM 849 C C . ALA A 1 108 ? -6.48 7.391 2.42 1 96.31 108 ALA A C 1
ATOM 851 O O . ALA A 1 108 ? -5.277 7.152 2.311 1 96.31 108 ALA A O 1
ATOM 852 N N . SER A 1 109 ? -7.195 7.086 3.479 1 97.44 109 SER A N 1
ATOM 853 C CA . SER A 1 109 ? -6.676 6.293 4.59 1 97.44 109 SER A CA 1
ATOM 854 C C . SER A 1 109 ? -7.645 5.18 4.977 1 97.44 109 SER A C 1
ATOM 856 O O . SER A 1 109 ? -8.852 5.41 5.094 1 97.44 109 SER A O 1
ATOM 858 N N . GLY A 1 110 ? -7.102 3.967 5.09 1 98.25 110 GLY A N 1
ATOM 859 C CA . GLY A 1 110 ? -7.855 2.809 5.543 1 98.25 110 GLY A CA 1
ATOM 860 C C . GLY A 1 110 ? -7.438 2.324 6.918 1 98.25 110 GLY A C 1
ATOM 861 O O . GLY A 1 110 ? -6.242 2.279 7.227 1 98.25 110 GLY A O 1
ATOM 862 N N . SER A 1 111 ? -8.461 1.971 7.672 1 98.38 111 SER A N 1
ATOM 863 C CA . SER A 1 111 ? -8.203 1.69 9.078 1 98.38 111 SER A CA 1
ATOM 864 C C . SER A 1 111 ? -8.742 0.322 9.484 1 98.38 111 SER A C 1
ATOM 866 O O . SER A 1 111 ? -9.625 -0.219 8.82 1 98.38 111 SER A O 1
ATOM 868 N N . GLU A 1 112 ? -8.172 -0.167 10.555 1 98.38 112 GLU A N 1
ATOM 869 C CA . GLU A 1 112 ? -8.648 -1.375 11.227 1 98.38 112 GLU A CA 1
ATOM 870 C C . GLU A 1 112 ? -10.102 -1.235 11.656 1 98.38 112 GLU A C 1
ATOM 872 O O . GLU A 1 112 ? -10.812 -2.234 11.797 1 98.38 112 GLU A O 1
ATOM 877 N N . ASP A 1 113 ? -10.625 -0.066 11.867 1 97.06 113 ASP A N 1
ATOM 878 C CA . ASP A 1 113 ? -11.992 0.179 12.336 1 97.06 113 ASP A CA 1
ATOM 879 C C . ASP A 1 113 ? -13 -0.026 11.211 1 97.06 113 ASP A C 1
ATOM 881 O O . ASP A 1 113 ? -14.195 0.202 11.398 1 97.06 113 ASP A O 1
ATOM 885 N N . GLY A 1 114 ? -12.516 -0.339 10.031 1 96.88 114 GLY A N 1
ATOM 886 C CA . GLY A 1 114 ? -13.391 -0.673 8.914 1 96.88 114 GLY A CA 1
ATOM 887 C C . GLY A 1 114 ? -13.781 0.532 8.078 1 96.88 114 GLY A C 1
ATOM 888 O O . GLY A 1 114 ? -14.703 0.458 7.266 1 96.88 114 GLY A O 1
ATOM 889 N N . THR A 1 115 ? -13.047 1.608 8.266 1 95.38 115 THR A N 1
ATOM 890 C CA . THR A 1 115 ? -13.375 2.793 7.488 1 95.38 115 THR A CA 1
ATOM 891 C C . THR A 1 115 ? -12.242 3.146 6.527 1 95.38 115 THR A C 1
ATOM 893 O O . THR A 1 115 ? -11.07 2.941 6.848 1 95.38 115 THR A O 1
ATOM 896 N N . LEU A 1 116 ? -12.68 3.602 5.383 1 96.62 116 LEU A N 1
ATOM 897 C CA . LEU A 1 116 ? -11.828 4.328 4.445 1 96.62 116 LEU A CA 1
ATOM 898 C C . LEU A 1 116 ? -12.266 5.785 4.336 1 96.62 116 LEU A C 1
ATOM 900 O O . LEU A 1 116 ? -13.43 6.07 4.027 1 96.62 116 LEU A O 1
ATOM 904 N N . ARG A 1 117 ? -11.297 6.656 4.617 1 93.88 117 ARG A N 1
ATOM 905 C CA . ARG A 1 117 ? -11.609 8.086 4.598 1 93.88 117 ARG A CA 1
ATOM 906 C C . ARG A 1 117 ? -10.82 8.805 3.518 1 93.88 117 ARG A C 1
ATOM 908 O O . ARG A 1 117 ? -9.641 8.508 3.307 1 93.88 117 ARG A O 1
ATOM 915 N N . LEU A 1 118 ? -11.5 9.75 2.875 1 93.38 118 LEU A N 1
ATOM 916 C CA . LEU A 1 118 ? -10.883 10.617 1.875 1 93.38 118 LEU A CA 1
ATOM 917 C C . LEU A 1 118 ? -10.664 12.016 2.432 1 93.38 118 LEU A C 1
ATOM 919 O O . LEU A 1 118 ? -11.57 12.617 3.012 1 93.38 118 LEU A O 1
ATOM 923 N N . TRP A 1 119 ? -9.414 12.469 2.215 1 92.69 119 TRP A N 1
ATOM 924 C CA . TRP A 1 119 ? -8.992 13.758 2.74 1 92.69 119 TRP A CA 1
ATOM 925 C C . TRP A 1 119 ? -8.555 14.688 1.613 1 92.69 119 TRP A C 1
ATOM 927 O O . TRP A 1 119 ? -7.891 14.258 0.665 1 92.69 119 TRP A O 1
ATOM 937 N N . GLN A 1 120 ? -8.891 15.969 1.795 1 90.31 120 GLN A N 1
ATOM 938 C CA . GLN A 1 120 ? -8.32 16.969 0.896 1 90.31 120 GLN A CA 1
ATOM 939 C C . GLN A 1 120 ? -6.922 17.375 1.344 1 90.31 120 GLN A C 1
ATOM 941 O O . GLN A 1 120 ? -6.688 17.609 2.531 1 90.31 120 GLN A O 1
ATOM 946 N N . THR A 1 121 ? -6.008 17.375 0.449 1 87 121 THR A N 1
ATOM 947 C CA . THR A 1 121 ? -4.637 17.734 0.781 1 87 121 THR A CA 1
ATOM 948 C C . THR A 1 121 ? -4.523 19.234 1.033 1 87 121 THR A C 1
ATOM 950 O O . THR A 1 121 ? -3.865 19.672 1.984 1 87 121 THR A O 1
ATOM 953 N N . VAL A 1 122 ? -4.988 20.062 0.084 1 73.62 122 VAL A N 1
ATOM 954 C CA . VAL A 1 122 ? -5.047 21.516 0.25 1 73.62 122 VAL A CA 1
ATOM 955 C C . VAL A 1 122 ? -6.5 21.969 0.268 1 73.62 122 VAL A C 1
ATOM 957 O O . VAL A 1 122 ? -7.297 21.578 -0.586 1 73.62 122 VAL A O 1
ATOM 960 N N . VAL A 1 123 ? -6.805 22.516 1.531 1 65.06 123 VAL A N 1
ATOM 961 C CA . VAL A 1 123 ? -8.164 23.016 1.683 1 65.06 123 VAL A CA 1
ATOM 962 C C . VAL A 1 123 ? -8.477 24.016 0.573 1 65.06 123 VAL A C 1
ATOM 964 O O . VAL A 1 123 ? -7.672 24.906 0.283 1 65.06 123 VAL A O 1
ATOM 967 N N . GLY A 1 124 ? -9.734 23.875 -0.115 1 53.94 124 GLY A N 1
ATOM 968 C CA . GLY A 1 124 ? -10.258 24.859 -1.058 1 53.94 124 GLY A CA 1
ATOM 969 C C . GLY A 1 124 ? -10.258 24.359 -2.492 1 53.94 124 GLY A C 1
ATOM 970 O O . GLY A 1 124 ? -10.789 25.016 -3.383 1 53.94 124 GLY A O 1
ATOM 971 N N . LYS A 1 125 ? -9.398 23.266 -2.74 1 45.44 125 LYS A N 1
ATOM 972 C CA . LYS A 1 125 ? -9.414 22.859 -4.141 1 45.44 125 LYS A CA 1
ATOM 973 C C . LYS A 1 125 ? -10.383 21.703 -4.355 1 45.44 125 LYS A C 1
ATOM 975 O O . LYS A 1 125 ? -10.32 20.688 -3.65 1 45.44 125 LYS A O 1
ATOM 980 N N . THR A 1 126 ? -11.492 21.891 -4.82 1 42.84 126 THR A N 1
ATOM 981 C CA . THR A 1 126 ? -12.492 20.875 -5.133 1 42.84 126 THR A CA 1
ATOM 982 C C . THR A 1 126 ? -12.102 20.109 -6.395 1 42.84 126 THR A C 1
ATOM 984 O O . THR A 1 126 ? -11.906 20.703 -7.457 1 42.84 126 THR A O 1
ATOM 987 N N . TYR A 1 127 ? -11.102 19.344 -6.625 1 40.97 127 TYR A N 1
ATOM 988 C CA . TYR A 1 127 ? -10.836 18.781 -7.949 1 40.97 127 TYR A CA 1
ATOM 989 C C . TYR A 1 127 ? -11.477 17.406 -8.102 1 40.97 127 TYR A C 1
ATOM 991 O O . TYR A 1 127 ? -11.82 16.766 -7.109 1 40.97 127 TYR A O 1
ATOM 999 N N . GLY A 1 128 ? -11.68 16.75 -9.438 1 37.28 128 GLY A N 1
ATOM 1000 C CA . GLY A 1 128 ? -12.297 15.641 -10.148 1 37.28 128 GLY A CA 1
ATOM 1001 C C . GLY A 1 128 ? -11.898 14.289 -9.602 1 37.28 128 GLY A C 1
ATOM 1002 O O . GLY A 1 128 ? -12.641 13.312 -9.742 1 37.28 128 GLY A O 1
ATOM 1003 N N . LEU A 1 129 ? -10.812 13.969 -9.789 1 38.72 129 LEU A N 1
ATOM 1004 C CA . LEU A 1 129 ? -10.711 12.516 -9.695 1 38.72 129 LEU A CA 1
ATOM 1005 C C . LEU A 1 129 ? -11.508 11.984 -8.508 1 38.72 129 LEU A C 1
ATOM 1007 O O . LEU A 1 129 ? -12.32 11.07 -8.656 1 38.72 129 LEU A O 1
ATOM 1011 N N . TRP A 1 130 ? -11.25 11.938 -7.234 1 41.81 130 TRP A N 1
ATOM 1012 C CA . TRP A 1 130 ? -12.211 11.375 -6.285 1 41.81 130 TRP A CA 1
ATOM 1013 C C . TRP A 1 130 ? -13.422 12.289 -6.137 1 41.81 130 TRP A C 1
ATOM 1015 O O . TRP A 1 130 ? -13.438 13.188 -5.289 1 41.81 130 TRP A O 1
ATOM 1025 N N . LYS A 1 131 ? -13.977 12.883 -7.242 1 38.69 131 LYS A N 1
ATOM 1026 C CA . LYS A 1 131 ? -15.047 13.875 -7.145 1 38.69 131 LYS A CA 1
ATOM 1027 C C . LYS A 1 131 ? -16.234 13.32 -6.371 1 38.69 131 LYS A C 1
ATOM 1029 O O . LYS A 1 131 ? -16.844 12.328 -6.781 1 38.69 131 LYS A O 1
ATOM 1034 N N . CYS A 1 132 ? -16.203 13.359 -5.223 1 33.56 132 CYS A N 1
ATOM 1035 C CA . CYS A 1 132 ? -17.391 13.219 -4.395 1 33.56 132 CYS A CA 1
ATOM 1036 C C . CYS A 1 132 ? -18.516 14.141 -4.879 1 33.56 132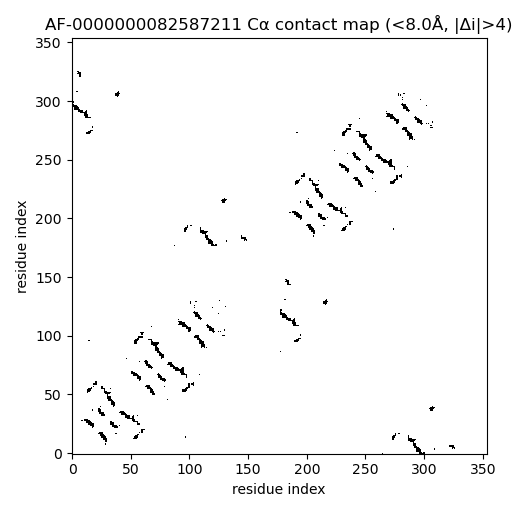 CYS A C 1
ATOM 1038 O O . CYS A 1 132 ? -18.422 15.359 -4.719 1 33.56 132 CYS A O 1
ATOM 1040 N N . VAL A 1 133 ? -18.844 13.938 -6.035 1 32.41 133 VAL A N 1
ATOM 1041 C CA . VAL A 1 133 ? -20.078 14.688 -6.234 1 32.41 133 VAL A CA 1
ATOM 1042 C C . VAL A 1 133 ? -21 14.523 -5.02 1 32.41 133 VAL A C 1
ATOM 1044 O O . VAL A 1 133 ? -21.375 13.406 -4.672 1 32.41 133 VAL A O 1
ATOM 1047 N N . LEU A 1 134 ? -20.734 15.438 -4.09 1 31.72 134 LEU A N 1
ATOM 1048 C CA . LEU A 1 134 ? -21.766 15.492 -3.059 1 31.72 134 LEU A CA 1
ATOM 1049 C C . LEU A 1 134 ? -23.156 15.227 -3.654 1 31.72 134 LEU A C 1
ATOM 1051 O O . LEU A 1 134 ? -23.531 15.852 -4.652 1 31.72 134 LEU A O 1
ATOM 1055 N N . PRO A 1 135 ? -23.594 13.984 -3.484 1 32.69 135 PRO A N 1
ATOM 1056 C CA . PRO A 1 135 ? -24.984 13.906 -3.928 1 32.69 135 PRO A CA 1
ATOM 1057 C C . PRO A 1 135 ? -25.812 15.133 -3.527 1 32.69 135 PRO A C 1
ATOM 1059 O O . PRO A 1 135 ? -25.609 15.68 -2.443 1 32.69 135 PRO A O 1
ATOM 1062 N N . GLU A 1 136 ? -26.188 15.922 -4.434 1 31.72 136 GLU A N 1
ATOM 1063 C CA . GLU A 1 136 ? -27.391 16.656 -4.082 1 31.72 136 GLU A CA 1
ATOM 1064 C C . GLU A 1 136 ? -28.328 15.797 -3.244 1 31.72 136 GLU A C 1
ATOM 1066 O O . GLU A 1 136 ? -28.266 14.57 -3.291 1 31.72 136 GLU A O 1
ATOM 1071 N N . GLU A 1 137 ? -29.156 16.281 -2.338 1 32.12 137 GLU A N 1
ATOM 1072 C CA . GLU A 1 137 ? -30.234 15.867 -1.438 1 32.12 137 GLU A CA 1
ATOM 1073 C C . GLU A 1 137 ? -31.062 14.75 -2.055 1 32.12 137 GLU A C 1
ATOM 1075 O O . GLU A 1 137 ? -32.156 14.438 -1.565 1 32.12 137 GLU A O 1
ATOM 1080 N N . ASP A 1 138 ? -30.719 14.07 -3.156 1 31.38 138 ASP A N 1
ATOM 1081 C CA . ASP A 1 138 ? -31.969 13.398 -3.502 1 31.38 138 ASP A CA 1
ATOM 1082 C C . ASP A 1 138 ? -32.281 12.273 -2.512 1 31.38 138 ASP A C 1
ATOM 1084 O O . ASP A 1 138 ? -31.375 11.75 -1.86 1 31.38 138 ASP A O 1
ATOM 1088 N N . SER A 1 139 ? -33.5 11.609 -2.535 1 29.09 139 SER A N 1
ATOM 1089 C CA . SER A 1 139 ? -34.5 10.766 -1.865 1 29.09 139 SER A CA 1
ATOM 1090 C C . SER A 1 139 ? -33.938 9.375 -1.585 1 29.09 139 SER A C 1
ATOM 1092 O O . SER A 1 139 ? -32.875 9.023 -2.078 1 29.09 139 SER A O 1
ATOM 1094 N N . GLY A 1 140 ? -34.656 8.18 -1.82 1 27.3 140 GLY A N 1
ATOM 1095 C CA . GLY A 1 140 ? -35.125 7.016 -1.094 1 27.3 140 GLY A CA 1
ATOM 1096 C C . GLY A 1 140 ? -34.094 5.898 -1.02 1 27.3 140 GLY A C 1
ATOM 1097 O O . GLY A 1 140 ? -33.812 5.383 0.063 1 27.3 140 GLY A O 1
ATOM 1098 N N . GLU A 1 141 ? -33.938 4.816 -1.881 1 28.45 141 GLU A N 1
ATOM 1099 C CA . GLU A 1 141 ? -34.219 3.41 -1.587 1 28.45 141 GLU A CA 1
ATOM 1100 C C . GLU A 1 141 ? -32.906 2.631 -1.397 1 28.45 141 GLU A C 1
ATOM 1102 O O . GLU A 1 141 ? -32.875 1.693 -0.599 1 28.45 141 GLU A O 1
ATOM 1107 N N . LEU A 1 142 ? -31.812 2.545 -2.312 1 28.17 142 LEU A N 1
ATOM 1108 C CA . LEU A 1 142 ? -31.266 1.208 -2.533 1 28.17 142 LEU A CA 1
ATOM 1109 C C . LEU A 1 142 ? -30.141 0.908 -1.553 1 28.17 142 LEU A C 1
ATOM 1111 O O . LEU A 1 142 ? -29.469 1.825 -1.065 1 28.17 142 LEU A O 1
ATOM 1115 N N . ALA A 1 143 ? -29.812 -0.373 -1.136 1 32.12 143 ALA A N 1
ATOM 1116 C CA . ALA A 1 143 ? -28.969 -1.076 -0.176 1 32.12 143 ALA A CA 1
ATOM 1117 C C . ALA A 1 143 ? -27.484 -0.748 -0.402 1 32.12 143 ALA A C 1
ATOM 1119 O O . ALA A 1 143 ? -26.656 -1.65 -0.516 1 32.12 143 ALA A O 1
ATOM 1120 N N . LYS A 1 144 ? -27.062 0.386 -1.069 1 30.66 144 LYS A N 1
ATOM 1121 C CA . LYS A 1 144 ? -25.656 0.537 -1.402 1 30.66 144 LYS A CA 1
ATOM 1122 C C . LYS A 1 144 ? -24.812 0.711 -0.145 1 30.66 144 LYS A C 1
ATOM 1124 O O . LYS A 1 144 ? -25.297 1.196 0.877 1 30.66 144 LYS A O 1
ATOM 1129 N N . PRO A 1 145 ? -23.609 0.114 -0.063 1 35.5 145 PRO A N 1
ATOM 1130 C CA . PRO A 1 145 ? -22.766 0.443 1.083 1 35.5 145 PRO A CA 1
ATOM 1131 C C . PRO A 1 145 ? -22.875 1.909 1.497 1 35.5 145 PRO A C 1
ATOM 1133 O O . PRO A 1 145 ? -22.828 2.801 0.646 1 35.5 145 PRO A O 1
ATOM 1136 N N . LYS A 1 146 ? -23.781 2.166 2.502 1 35.53 146 LYS A N 1
ATOM 1137 C CA . LYS A 1 146 ? -24.109 3.518 2.938 1 35.53 146 LYS A CA 1
ATOM 1138 C C . LYS A 1 146 ? -22.859 4.344 3.195 1 35.53 146 LYS A C 1
ATOM 1140 O O . LYS A 1 146 ? -22.016 3.957 4.004 1 35.53 146 LYS A O 1
ATOM 1145 N N . ILE A 1 147 ? -22.359 4.934 2.166 1 36.19 147 ILE A N 1
ATOM 1146 C CA . ILE A 1 147 ? -21.422 6.031 2.396 1 36.19 147 ILE A CA 1
ATOM 1147 C C . ILE A 1 147 ? -22 6.984 3.443 1 36.19 147 ILE A C 1
ATOM 1149 O O . ILE A 1 147 ? -23.016 7.641 3.205 1 36.19 147 ILE A O 1
ATOM 1153 N N . SER A 1 148 ? -22.047 6.578 4.73 1 34.09 148 SER A N 1
ATOM 1154 C CA . SER A 1 148 ? -22.578 7.508 5.723 1 34.09 148 SER A CA 1
ATOM 1155 C C . SER A 1 148 ? -21.672 8.719 5.883 1 34.09 148 SER A C 1
ATOM 1157 O O . SER A 1 148 ? -20.453 8.57 6.074 1 34.09 148 SER A O 1
ATOM 1159 N N . PHE A 1 149 ? -21.938 9.75 5.203 1 30.89 149 PHE A N 1
ATOM 1160 C CA . PHE A 1 149 ? -21.266 11 5.555 1 30.89 149 PHE A CA 1
ATOM 1161 C C . PHE A 1 149 ? -21.578 11.391 6.996 1 30.89 149 PHE A C 1
ATOM 1163 O O . PHE A 1 149 ? -22.75 11.406 7.402 1 30.89 149 PHE A O 1
ATOM 1170 N N . PRO A 1 150 ? -20.703 11.297 7.926 1 31.59 150 PRO A N 1
ATOM 1171 C CA . PRO A 1 150 ? -21.078 11.859 9.227 1 31.59 150 PRO A CA 1
ATOM 1172 C C . PRO A 1 150 ? -21.484 13.328 9.133 1 31.59 150 PRO A C 1
ATOM 1174 O O . PRO A 1 150 ? -20.781 14.125 8.5 1 31.59 150 PRO A O 1
ATOM 1177 N N . GLU A 1 151 ? -22.703 13.719 9.211 1 31.62 151 GLU A N 1
ATOM 1178 C CA . GLU A 1 151 ? -23.219 15.078 9.375 1 31.62 151 GLU A CA 1
ATOM 1179 C C . GLU A 1 151 ? -22.484 15.82 10.492 1 31.62 151 GLU A C 1
ATOM 1181 O O . GLU A 1 151 ? -22.469 15.367 11.633 1 31.62 151 GLU A O 1
ATOM 1186 N N . THR A 1 152 ? -21.375 16.422 10.266 1 29.67 152 THR A N 1
ATOM 1187 C CA . THR A 1 152 ? -20.844 17.344 11.258 1 29.67 152 THR A CA 1
ATOM 1188 C C . THR A 1 152 ? -21.938 18.25 11.82 1 29.67 152 THR A C 1
ATOM 1190 O O . THR A 1 152 ? -22.672 18.875 11.062 1 29.67 152 THR A O 1
ATOM 1193 N N . THR A 1 153 ? -22.422 18.031 13 1 29.17 153 THR A N 1
ATOM 1194 C CA . THR A 1 153 ? -23.281 18.891 13.797 1 29.17 153 THR A CA 1
ATOM 1195 C C . THR A 1 153 ? -22.734 20.328 13.828 1 29.17 153 THR A C 1
ATOM 1197 O O . THR A 1 153 ? -21.578 20.547 14.203 1 29.17 153 THR A O 1
ATOM 1200 N N . GLU A 1 154 ? -23.047 21.234 12.977 1 32.16 154 GLU A N 1
ATOM 1201 C CA . GLU A 1 154 ? -22.875 22.672 13 1 32.16 154 GLU A CA 1
ATOM 1202 C C . GLU A 1 154 ? -23.234 23.25 14.367 1 32.16 154 GLU A C 1
ATOM 1204 O O . GLU A 1 154 ? -23.359 24.469 14.516 1 32.16 154 GLU A O 1
ATOM 1209 N N . GLU A 1 155 ? -23.656 22.484 15.414 1 30.34 155 GLU A N 1
ATOM 1210 C CA . GLU A 1 155 ? -24.312 23.188 16.516 1 30.34 155 GLU A CA 1
ATOM 1211 C C . GLU A 1 155 ? -23.391 24.219 17.141 1 30.34 155 GLU A C 1
ATOM 1213 O O . GLU A 1 155 ? -23.828 25.312 17.5 1 30.34 155 GLU A O 1
ATOM 1218 N N . GLU A 1 156 ? -22.234 23.891 17.625 1 32.31 156 GLU A N 1
ATOM 1219 C CA . GLU A 1 156 ? -21.922 24.547 18.891 1 32.31 156 GLU A CA 1
ATOM 1220 C C . GLU A 1 156 ? -21.297 25.922 18.672 1 32.31 156 GLU A C 1
ATOM 1222 O O . GLU A 1 156 ? -20.812 26.547 19.609 1 32.31 156 GLU A O 1
ATOM 1227 N N . LEU A 1 157 ? -21.047 26.344 17.422 1 28.73 157 LEU A N 1
ATOM 1228 C CA . LEU A 1 157 ? -20.188 27.516 17.469 1 28.73 157 LEU A CA 1
ATOM 1229 C C . LEU A 1 157 ? -20.984 28.75 17.891 1 28.73 157 LEU A C 1
ATOM 1231 O O . LEU A 1 157 ? -20.453 29.859 17.906 1 28.73 157 LEU A O 1
ATOM 1235 N N . GLU A 1 158 ? -22.344 28.656 17.922 1 30.31 158 GLU A N 1
ATOM 1236 C CA . GLU A 1 158 ? -23.031 29.938 18.016 1 30.31 158 GLU A CA 1
ATOM 1237 C C . GLU A 1 158 ? -22.703 30.656 19.328 1 30.31 158 GLU A C 1
ATOM 1239 O O . GLU A 1 158 ? -22.922 31.859 19.453 1 30.31 158 GLU A O 1
ATOM 1244 N N . GLU A 1 159 ? -22.688 29.984 20.453 1 30.72 159 GLU A N 1
ATOM 1245 C CA . GLU A 1 159 ? -23.203 30.656 21.641 1 30.72 159 GLU A CA 1
ATOM 1246 C C . GLU A 1 159 ? -22.172 31.641 22.203 1 30.72 159 GLU A C 1
ATOM 1248 O O . GLU A 1 159 ? -22.391 32.219 23.25 1 30.72 159 GLU A O 1
ATOM 1253 N N . ILE A 1 160 ? -20.922 31.641 21.781 1 29.47 160 ILE A N 1
ATOM 1254 C CA . ILE A 1 160 ? -20.016 32.281 22.734 1 29.47 160 ILE A CA 1
ATOM 1255 C C . ILE A 1 160 ? -20.156 33.781 22.625 1 29.47 160 ILE A C 1
ATOM 1257 O O . ILE A 1 160 ? -19.438 34.531 23.297 1 29.47 160 ILE A O 1
ATOM 1261 N N . ALA A 1 161 ? -20.734 34.344 21.578 1 29.08 161 ALA A N 1
ATOM 1262 C CA . ALA A 1 161 ? -20.469 35.75 21.344 1 29.08 161 ALA A CA 1
ATOM 1263 C C . ALA A 1 161 ? -21.078 36.625 22.438 1 29.08 161 ALA A C 1
ATOM 1265 O O . ALA A 1 161 ? -20.656 37.75 22.656 1 29.08 161 ALA A O 1
ATOM 1266 N N . SER A 1 162 ? -22.281 36.25 22.875 1 28.53 162 SER A N 1
ATOM 1267 C CA . SER A 1 162 ? -23.125 37.375 23.266 1 28.53 162 SER A CA 1
ATOM 1268 C C . SER A 1 162 ? -22.656 37.969 24.594 1 28.53 162 SER A C 1
ATOM 1270 O O . SER A 1 162 ? -23.188 39 25.047 1 28.53 162 SER A O 1
ATOM 1272 N N . GLU A 1 163 ? -22.016 37.188 25.453 1 28.67 163 GLU A N 1
ATOM 1273 C CA . GLU A 1 163 ? -22.359 37.531 26.828 1 28.67 163 GLU A CA 1
ATOM 1274 C C . GLU A 1 163 ? -21.734 38.844 27.25 1 28.67 163 GLU A C 1
ATOM 1276 O O . GLU A 1 163 ? -22.047 39.375 28.328 1 28.67 163 GLU A O 1
ATOM 1281 N N . ASN A 1 164 ? -20.562 39.219 26.828 1 26.66 164 ASN A N 1
ATOM 1282 C CA . ASN A 1 164 ? -19.75 39.906 27.828 1 26.66 164 ASN A CA 1
A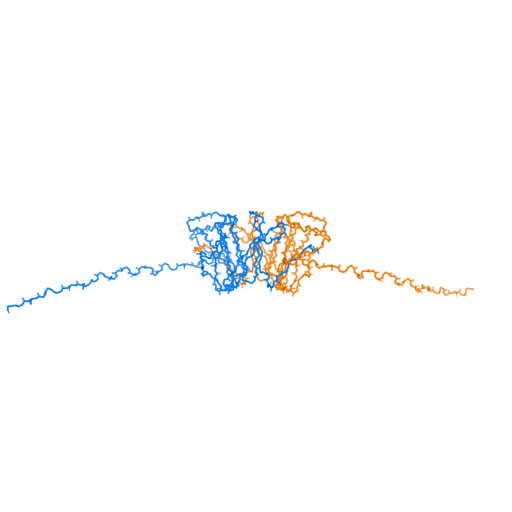TOM 1283 C C . ASN A 1 164 ? -20.141 41.375 27.953 1 26.66 164 ASN A C 1
ATOM 1285 O O . ASN A 1 164 ? -19.266 42.219 28.047 1 26.66 164 ASN A O 1
ATOM 1289 N N . SER A 1 165 ? -21.125 41.812 27.281 1 28.12 165 SER A N 1
ATOM 1290 C CA . SER A 1 165 ? -21.234 43.281 27.234 1 28.12 165 SER A CA 1
ATOM 1291 C C . SER A 1 165 ? -21.484 43.875 28.609 1 28.12 165 SER A C 1
ATOM 1293 O O . SER A 1 165 ? -21.875 45.031 28.734 1 28.12 165 SER A O 1
ATOM 1295 N N . ASP A 1 166 ? -21.578 43.031 29.703 1 25.39 166 ASP A N 1
ATOM 1296 C CA . ASP A 1 166 ? -22.312 43.562 30.828 1 25.39 166 ASP A CA 1
ATOM 1297 C C . ASP A 1 166 ? -21.703 44.906 31.297 1 25.39 166 ASP A C 1
ATOM 1299 O O . ASP A 1 166 ? -20.609 45.25 30.875 1 25.39 166 ASP A O 1
ATOM 1303 N N . SER A 1 167 ? -21.625 45.125 32.719 1 28.97 167 SER A N 1
ATOM 1304 C CA . SER A 1 167 ? -22.156 45.875 33.844 1 28.97 167 SER A CA 1
ATOM 1305 C C . SER A 1 167 ? -21.156 46.938 34.312 1 28.97 167 SER A C 1
ATOM 1307 O O . SER A 1 167 ? -20.594 46.781 35.406 1 28.97 167 SER A O 1
ATOM 1309 N N . ILE A 1 168 ? -20 47.219 33.719 1 28.28 168 ILE A N 1
ATOM 1310 C CA . ILE A 1 168 ? -19.078 47.906 34.625 1 28.28 168 ILE A CA 1
ATOM 1311 C C . ILE A 1 168 ? -19.594 49.312 34.969 1 28.28 168 ILE A C 1
ATOM 1313 O O . ILE A 1 168 ? -19.5 50.219 34.156 1 28.28 168 ILE A O 1
ATOM 1317 N N . TYR A 1 169 ? -20.844 49.562 35.406 1 27.03 169 TYR A N 1
ATOM 1318 C CA . TYR A 1 169 ? -21.375 50.875 35.812 1 27.03 169 TYR A CA 1
ATOM 1319 C C . TYR A 1 169 ? -20.609 51.438 37 1 27.03 169 TYR A C 1
ATOM 1321 O O . TYR A 1 169 ? -20.703 50.906 38.094 1 27.03 169 TYR A O 1
ATOM 1329 N N . SER A 1 170 ? -19.234 51.719 36.938 1 26.34 170 SER A N 1
ATOM 1330 C CA . SER A 1 170 ? -18.484 52.344 38.031 1 26.34 170 SER A CA 1
ATOM 1331 C C . SER A 1 170 ? -19.219 53.562 38.594 1 26.34 170 SER A C 1
ATOM 1333 O O . SER A 1 170 ? -19.641 54.438 37.812 1 26.34 170 SER A O 1
ATOM 1335 N N . SER A 1 171 ? -19.781 53.594 39.875 1 28.89 171 SER A N 1
ATOM 1336 C CA . SER A 1 171 ? -20.469 54.469 40.844 1 28.89 171 SER A CA 1
ATOM 1337 C C . SER A 1 171 ? -19.656 55.688 41.156 1 28.89 171 SER A C 1
ATOM 1339 O O . SER A 1 171 ? -18.422 55.625 41.312 1 28.89 171 SER A O 1
ATOM 1341 N N . THR A 1 172 ? -20.031 56.938 40.781 1 31.78 172 THR A N 1
ATOM 1342 C CA . THR A 1 172 ? -19.641 58.344 41 1 31.78 172 THR A CA 1
ATOM 1343 C C . THR A 1 172 ? -19.5 58.656 42.5 1 31.78 172 THR A C 1
ATOM 1345 O O . THR A 1 172 ? -20.469 58.531 43.25 1 31.78 172 THR A O 1
ATOM 1348 N N . PRO A 1 173 ? -18.359 58.438 43.281 1 30.95 173 PRO A N 1
ATOM 1349 C CA . PRO A 1 173 ? -18.266 58.688 44.719 1 30.95 173 PRO A CA 1
ATOM 1350 C C . PRO A 1 173 ? -18.609 60.125 45.094 1 30.95 173 PRO A C 1
ATOM 1352 O O . PRO A 1 173 ? -18.328 61.062 44.312 1 30.95 173 PRO A O 1
ATOM 1355 N N . GLU A 1 174 ? -19.609 60.438 45.938 1 33.34 174 GLU A N 1
ATOM 1356 C CA . GLU A 1 174 ? -20.156 61.625 46.625 1 33.34 174 GLU A CA 1
ATOM 1357 C C . GLU A 1 174 ? -19.156 62.188 47.594 1 33.34 174 GLU A C 1
ATOM 1359 O O . GLU A 1 174 ? -18.875 61.594 48.656 1 33.34 174 GLU A O 1
ATOM 1364 N N . VAL A 1 175 ? -17.859 62.438 47.406 1 30.59 175 VAL A N 1
ATOM 1365 C CA . VAL A 1 175 ? -17.047 63 48.469 1 30.59 175 VAL A CA 1
ATOM 1366 C C . VAL A 1 175 ? -17.703 64.25 49 1 30.59 175 VAL A C 1
ATOM 1368 O O . VAL A 1 175 ? -17.938 65.188 48.25 1 30.59 175 VAL A O 1
ATOM 1371 N N . LYS A 1 176 ? -18.234 64.188 50.312 1 33.44 176 LYS A N 1
ATOM 1372 C CA . LYS A 1 176 ? -18.703 65.125 51.375 1 33.44 176 LYS A CA 1
ATOM 1373 C C . LYS A 1 176 ? -17.703 66.25 51.625 1 33.44 176 LYS A C 1
ATOM 1375 O O . LYS A 1 176 ? -16.5 66 51.562 1 33.44 176 LYS A O 1
ATOM 1380 N N . ALA A 1 177 ? -18.219 67.5 52.438 1 30.86 177 ALA A N 1
ATOM 1381 C CA . ALA A 1 177 ? -17.641 68.625 53.188 1 30.86 177 ALA A CA 1
ATOM 1382 C C . ALA A 1 177 ? -16.938 68.188 54.438 1 30.86 177 ALA A C 1
ATOM 1384 O O . ALA A 1 177 ? -17.406 67.25 55.094 1 30.86 177 ALA A O 1
ATOM 1385 N N . MET B 1 1 ? -6.707 19.234 7.547 1 66.31 1 MET B N 1
ATOM 1386 C CA . MET B 1 1 ? -7.195 18.234 6.609 1 66.31 1 MET B CA 1
ATOM 1387 C C . MET B 1 1 ? -8.703 18.047 6.738 1 66.31 1 MET B C 1
ATOM 1389 O O . MET B 1 1 ? -9.25 18.094 7.844 1 66.31 1 MET B O 1
ATOM 1393 N N . THR B 1 2 ? -9.414 18.281 5.684 1 79.44 2 THR B N 1
ATOM 1394 C CA . THR B 1 2 ? -10.859 18.141 5.68 1 79.44 2 THR B CA 1
ATOM 1395 C C . THR B 1 2 ? -11.273 16.812 5.031 1 79.44 2 THR B C 1
ATOM 1397 O O . THR B 1 2 ? -10.812 16.484 3.938 1 79.44 2 THR B O 1
ATOM 1400 N N . GLU B 1 3 ? -12.102 16.047 5.781 1 82.25 3 GLU B N 1
ATOM 1401 C CA . GLU B 1 3 ? -12.656 14.82 5.203 1 82.25 3 GLU B CA 1
ATOM 1402 C C . GLU B 1 3 ? -13.727 15.141 4.16 1 82.25 3 GLU B C 1
ATOM 1404 O O . GLU B 1 3 ? -14.617 15.953 4.402 1 82.25 3 GLU B O 1
ATOM 1409 N N . VAL B 1 4 ? -13.609 14.43 3.037 1 85.12 4 VAL B N 1
ATOM 1410 C CA . VAL B 1 4 ? -14.539 14.758 1.962 1 85.12 4 VAL B CA 1
ATOM 1411 C C . VAL B 1 4 ? -15.531 13.617 1.766 1 85.12 4 VAL B C 1
ATOM 1413 O O . VAL B 1 4 ? -16.672 13.844 1.36 1 85.12 4 VAL B O 1
ATOM 1416 N N . LYS B 1 5 ? -15.141 12.422 2.039 1 86.5 5 LYS B N 1
ATOM 1417 C CA . LYS B 1 5 ? -15.961 11.227 1.871 1 86.5 5 LYS B CA 1
ATOM 1418 C C . LYS B 1 5 ? -15.422 10.062 2.699 1 86.5 5 LYS B C 1
ATOM 1420 O O . LYS B 1 5 ? -14.234 10.039 3.039 1 86.5 5 LYS B O 1
ATOM 1425 N N . SER B 1 6 ? -16.391 9.18 3.057 1 90.12 6 SER B N 1
ATOM 1426 C CA . SER B 1 6 ? -15.945 7.98 3.762 1 90.12 6 SER B CA 1
ATOM 1427 C C . SER B 1 6 ? -16.719 6.75 3.283 1 90.12 6 SER B C 1
ATOM 1429 O O . SER B 1 6 ? -17.875 6.855 2.877 1 90.12 6 SER B O 1
ATOM 1431 N N . LEU B 1 7 ? -16.016 5.664 3.178 1 92.75 7 LEU B N 1
ATOM 1432 C CA . LEU B 1 7 ? -16.609 4.352 2.943 1 92.75 7 LEU B CA 1
ATOM 1433 C C . LEU B 1 7 ? -16.484 3.471 4.184 1 92.75 7 LEU B C 1
ATOM 1435 O O . LEU B 1 7 ? -15.508 3.574 4.93 1 92.75 7 LEU B O 1
ATOM 1439 N N . SER B 1 8 ? -17.547 2.65 4.395 1 95.06 8 SER B N 1
ATOM 1440 C CA . SER B 1 8 ? -17.516 1.726 5.523 1 95.06 8 SER B CA 1
ATOM 1441 C C . SER B 1 8 ? -17.516 0.276 5.047 1 95.06 8 SER B C 1
ATOM 1443 O O . SER B 1 8 ? -18.25 -0.083 4.121 1 95.06 8 SER B O 1
ATOM 1445 N N . PHE B 1 9 ? -16.688 -0.477 5.656 1 95.12 9 PHE B N 1
ATOM 1446 C CA . PHE B 1 9 ? -16.594 -1.913 5.426 1 95.12 9 PHE B CA 1
ATOM 1447 C C . PHE B 1 9 ? -16.891 -2.689 6.699 1 95.12 9 PHE B C 1
ATOM 1449 O O . PHE B 1 9 ? -16.828 -2.139 7.801 1 95.12 9 PHE B O 1
ATOM 1456 N N . ASN B 1 10 ? -17.234 -3.912 6.559 1 94.94 10 ASN B N 1
ATOM 1457 C CA . ASN B 1 10 ? -17.562 -4.738 7.715 1 94.94 10 ASN B CA 1
ATOM 1458 C C . ASN B 1 10 ? -16.312 -5.363 8.328 1 94.94 10 ASN B C 1
ATOM 1460 O O . ASN B 1 10 ? -16.391 -6.086 9.32 1 94.94 10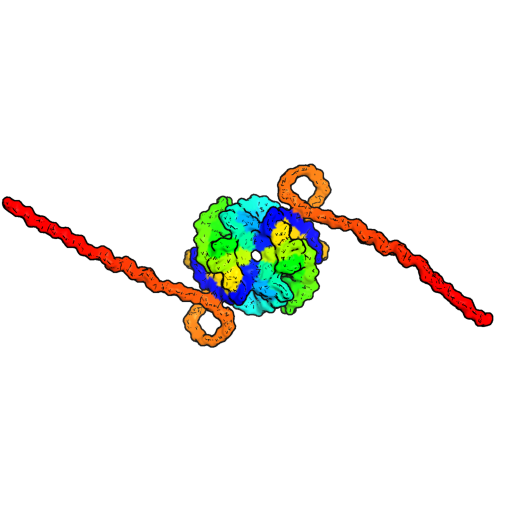 ASN B O 1
ATOM 1464 N N . MET B 1 11 ? -15.156 -5.074 7.727 1 97.25 11 MET B N 1
ATOM 1465 C CA . MET B 1 11 ? -13.859 -5.602 8.164 1 97.25 11 MET B CA 1
ATOM 1466 C C . MET B 1 11 ? -12.781 -4.531 8.062 1 97.25 11 MET B C 1
ATOM 1468 O O . MET B 1 11 ? -13.008 -3.461 7.492 1 97.25 11 MET B O 1
ATOM 1472 N N . SER B 1 12 ? -11.625 -4.875 8.664 1 98.12 12 SER B N 1
ATOM 1473 C CA . SER B 1 12 ? -10.461 -3.994 8.594 1 98.12 12 SER B CA 1
ATOM 1474 C C . SER B 1 12 ? -10.023 -3.773 7.152 1 98.12 12 SER B C 1
ATOM 1476 O O . SER B 1 12 ? -9.828 -4.73 6.402 1 98.12 12 SER B O 1
ATOM 1478 N N . VAL B 1 13 ? -9.852 -2.473 6.762 1 98.62 13 VAL B N 1
ATOM 1479 C CA . VAL B 1 13 ? -9.234 -2.146 5.477 1 98.62 13 VAL B CA 1
ATOM 1480 C C . VAL B 1 13 ? -7.723 -2.316 5.57 1 98.62 13 VAL B C 1
ATOM 1482 O O . VAL B 1 13 ? -7.074 -1.709 6.43 1 98.62 13 VAL B O 1
ATOM 1485 N N . SER B 1 14 ? -7.117 -3.088 4.652 1 98.88 14 SER B N 1
ATOM 1486 C CA . SER B 1 14 ? -5.73 -3.479 4.879 1 98.88 14 SER B CA 1
ATOM 1487 C C . SER B 1 14 ? -4.805 -2.855 3.84 1 98.88 14 SER B C 1
ATOM 1489 O O . SER B 1 14 ? -3.621 -2.631 4.109 1 98.88 14 SER B O 1
ATOM 1491 N N . SER B 1 15 ? -5.281 -2.586 2.65 1 98.81 15 SER B N 1
ATOM 1492 C CA . SER B 1 15 ? -4.406 -1.982 1.648 1 98.81 15 SER B CA 1
ATOM 1493 C C . SER B 1 15 ? -5.215 -1.283 0.561 1 98.81 15 SER B C 1
ATOM 1495 O O . SER B 1 15 ? -6.406 -1.547 0.4 1 98.81 15 SER B O 1
ATOM 1497 N N . MET B 1 16 ? -4.508 -0.374 -0.056 1 98.31 16 MET B N 1
ATOM 1498 C CA . MET B 1 16 ? -5.031 0.345 -1.215 1 98.31 16 MET B CA 1
ATOM 1499 C C . MET B 1 16 ? -3.949 0.528 -2.275 1 98.31 16 MET B C 1
ATOM 1501 O O . MET B 1 16 ? -2.795 0.804 -1.947 1 98.31 16 MET B O 1
ATOM 1505 N N . GLU B 1 17 ? -4.348 0.397 -3.512 1 98.12 17 GLU B N 1
ATOM 1506 C CA . GLU B 1 17 ? -3.457 0.674 -4.637 1 98.12 17 GLU B CA 1
ATOM 1507 C C . GLU B 1 17 ? -4.215 1.321 -5.793 1 98.12 17 GLU B C 1
ATOM 1509 O O . GLU B 1 17 ? -5.281 0.842 -6.188 1 98.12 17 GLU B O 1
ATOM 1514 N N . TYR B 1 18 ? -3.668 2.396 -6.293 1 96.19 18 TYR B N 1
ATOM 1515 C CA . TYR B 1 18 ? -4.219 3.021 -7.492 1 96.19 18 TYR B CA 1
ATOM 1516 C C . TYR B 1 18 ? -3.584 2.438 -8.75 1 96.19 18 TYR B C 1
ATOM 1518 O O . TYR B 1 18 ? -2.357 2.35 -8.852 1 96.19 18 TYR B O 1
ATOM 1526 N N . ILE B 1 19 ? -4.43 2.066 -9.664 1 96.81 19 ILE B N 1
ATOM 1527 C CA . ILE B 1 19 ? -4.02 1.554 -10.961 1 96.81 19 ILE B CA 1
ATOM 1528 C C . ILE B 1 19 ? -4.414 2.545 -12.055 1 96.81 19 ILE B C 1
ATOM 1530 O O . ILE B 1 19 ? -5.602 2.711 -12.352 1 96.81 19 ILE B O 1
ATOM 1534 N N . PRO B 1 20 ? -3.365 3.117 -12.68 1 94.19 20 PRO B N 1
ATOM 1535 C CA . PRO B 1 20 ? -3.691 4.168 -13.648 1 94.19 20 PRO B CA 1
ATOM 1536 C C . PRO B 1 20 ? -4.516 3.648 -14.82 1 94.19 20 PRO B C 1
ATOM 1538 O O . PRO B 1 20 ? -5.473 4.305 -15.242 1 94.19 20 PRO B O 1
ATOM 1541 N N . GLU B 1 21 ? -4.066 2.52 -15.281 1 92.81 21 GLU B N 1
ATOM 1542 C CA . GLU B 1 21 ? -4.84 1.945 -16.375 1 92.81 21 GLU B CA 1
ATOM 1543 C C . GLU B 1 21 ? -6.246 1.565 -15.922 1 92.81 21 GLU B C 1
ATOM 1545 O O . GLU B 1 21 ? -6.41 0.726 -15.039 1 92.81 21 GLU B O 1
ATOM 1550 N N . GLY B 1 22 ? -7.227 2.285 -16.422 1 93.25 22 GLY B N 1
ATOM 1551 C CA . GLY B 1 22 ? -8.617 2.018 -16.078 1 93.25 22 GLY B CA 1
ATOM 1552 C C . GLY B 1 22 ? -9.086 2.797 -14.859 1 93.25 22 GLY B C 1
ATOM 1553 O O . GLY B 1 22 ? -10.242 2.678 -14.453 1 93.25 22 GLY B O 1
ATOM 1554 N N . GLU B 1 23 ? -8.219 3.574 -14.273 1 94.25 23 GLU B N 1
ATOM 1555 C CA . GLU B 1 23 ? -8.555 4.371 -13.094 1 94.25 23 GLU B CA 1
ATOM 1556 C C . GLU B 1 23 ? -9.234 3.514 -12.023 1 94.25 23 GLU B C 1
ATOM 1558 O O . GLU B 1 23 ? -10.336 3.836 -11.57 1 94.25 23 GLU B O 1
ATOM 1563 N N . ILE B 1 24 ? -8.5 2.559 -11.578 1 96.69 24 ILE B N 1
ATOM 1564 C CA . ILE B 1 24 ? -9.023 1.572 -10.641 1 96.69 24 ILE B CA 1
ATOM 1565 C C . ILE B 1 24 ? -8.352 1.75 -9.281 1 96.69 24 ILE B C 1
ATOM 1567 O O . ILE B 1 24 ? -7.141 1.973 -9.203 1 96.69 24 ILE B O 1
ATOM 1571 N N . LEU B 1 25 ? -9.125 1.64 -8.25 1 97.06 25 LEU B N 1
ATOM 1572 C CA . LEU B 1 25 ? -8.633 1.546 -6.879 1 97.06 25 LEU B CA 1
ATOM 1573 C C . LEU B 1 25 ? -8.82 0.134 -6.332 1 97.06 25 LEU B C 1
ATOM 1575 O O . LEU B 1 25 ? -9.945 -0.337 -6.191 1 97.06 25 LEU B O 1
ATOM 1579 N N . VAL B 1 26 ? -7.707 -0.563 -6.062 1 98.69 26 VAL B N 1
ATOM 1580 C CA . VAL B 1 26 ? -7.75 -1.896 -5.469 1 98.69 26 VAL B CA 1
ATOM 1581 C C . VAL B 1 26 ? -7.766 -1.785 -3.947 1 98.69 26 VAL B C 1
ATOM 1583 O O . VAL B 1 26 ? -6.879 -1.168 -3.354 1 98.69 26 VAL B O 1
ATOM 1586 N N . ILE B 1 27 ? -8.727 -2.355 -3.316 1 98.69 27 ILE B N 1
ATOM 1587 C CA . ILE B 1 27 ? -8.867 -2.311 -1.865 1 98.69 27 ILE B CA 1
ATOM 1588 C C . ILE B 1 27 ? -8.969 -3.732 -1.312 1 98.69 27 ILE B C 1
ATOM 1590 O O . ILE B 1 27 ? -9.719 -4.559 -1.843 1 98.69 27 ILE B O 1
ATOM 1594 N N . THR B 1 28 ? -8.227 -4.02 -0.307 1 98.88 28 THR B N 1
ATOM 1595 C CA . THR B 1 28 ? -8.352 -5.301 0.373 1 98.88 28 THR B CA 1
ATOM 1596 C C . THR B 1 28 ? -8.93 -5.117 1.775 1 98.88 28 THR B C 1
ATOM 1598 O O . THR B 1 28 ? -8.625 -4.133 2.451 1 98.88 28 THR B O 1
ATOM 1601 N N . TYR B 1 29 ? -9.75 -6.031 2.221 1 98.62 29 TYR B N 1
ATOM 1602 C CA . TYR B 1 29 ? -10.328 -6.105 3.559 1 98.62 29 TYR B CA 1
ATOM 1603 C C . TYR B 1 29 ? -10.797 -7.52 3.873 1 98.62 29 TYR B C 1
ATOM 1605 O O . TYR B 1 29 ? -11.531 -8.125 3.084 1 98.62 29 TYR B O 1
ATOM 1613 N N . GLY B 1 30 ? -10.352 -8.016 5.012 1 98.06 30 GLY B N 1
ATOM 1614 C CA . GLY B 1 30 ? -10.617 -9.414 5.301 1 98.06 30 GLY B CA 1
ATOM 1615 C C . GLY B 1 30 ? -10.086 -10.352 4.238 1 98.06 30 GLY B C 1
ATOM 1616 O O . GLY B 1 30 ? -8.891 -10.359 3.945 1 98.06 30 GLY B O 1
ATOM 1617 N N . ARG B 1 31 ? -11.039 -11.125 3.625 1 98.31 31 ARG B N 1
ATOM 1618 C CA . ARG B 1 31 ? -10.68 -12.07 2.57 1 98.31 31 ARG B CA 1
ATOM 1619 C C . ARG B 1 31 ? -11.062 -11.531 1.197 1 98.31 31 ARG B C 1
ATOM 1621 O O . ARG B 1 31 ? -11.102 -12.281 0.218 1 98.31 31 ARG B O 1
ATOM 1628 N N . SER B 1 32 ? -11.305 -10.258 1.158 1 98.62 32 SER B N 1
ATOM 1629 C CA . SER B 1 32 ? -11.844 -9.688 -0.074 1 98.62 32 SER B CA 1
ATOM 1630 C C . SER B 1 32 ? -10.797 -8.836 -0.787 1 98.62 32 SER B C 1
ATOM 1632 O O . SER B 1 32 ? -10.055 -8.086 -0.146 1 98.62 32 SER B O 1
ATOM 1634 N N . ILE B 1 33 ? -10.742 -8.992 -2.049 1 98.81 33 ILE B N 1
ATOM 1635 C CA . ILE B 1 33 ? -10.086 -8.055 -2.953 1 98.81 33 ILE B CA 1
ATOM 1636 C C . ILE B 1 33 ? -11.133 -7.344 -3.812 1 98.81 33 ILE B C 1
ATOM 1638 O O . ILE B 1 33 ? -11.812 -7.977 -4.621 1 98.81 33 ILE B O 1
ATOM 1642 N N . ALA B 1 34 ? -11.258 -6.059 -3.611 1 98.69 34 ALA B N 1
ATOM 1643 C CA . ALA B 1 34 ? -12.289 -5.285 -4.301 1 98.69 34 ALA B CA 1
ATOM 1644 C C . ALA B 1 34 ? -11.664 -4.25 -5.23 1 98.69 34 ALA B C 1
ATOM 1646 O O . ALA B 1 34 ? -10.648 -3.639 -4.898 1 98.69 34 ALA B O 1
ATOM 1647 N N . PHE B 1 35 ? -12.32 -4.098 -6.352 1 98.56 35 PHE B N 1
ATOM 1648 C CA . PHE B 1 35 ? -11.93 -3.117 -7.363 1 98.56 35 PHE B CA 1
ATOM 1649 C C . PHE B 1 35 ? -13 -2.039 -7.508 1 98.56 35 PHE B C 1
ATOM 1651 O O . PHE B 1 35 ? -14.156 -2.342 -7.801 1 98.56 35 PHE B O 1
ATOM 1658 N N . HIS B 1 36 ? -12.516 -0.844 -7.25 1 97.12 36 HIS B N 1
ATOM 1659 C CA . HIS B 1 36 ? -13.406 0.309 -7.336 1 97.12 36 HIS B CA 1
ATOM 1660 C C . HIS B 1 36 ? -12.961 1.273 -8.43 1 97.12 36 HIS B C 1
ATOM 1662 O O . HIS B 1 36 ? -11.773 1.343 -8.75 1 97.12 36 HIS B O 1
ATOM 1668 N N . SER B 1 37 ? -13.953 2.025 -8.992 1 95.06 37 SER B N 1
ATOM 1669 C CA . SER B 1 37 ? -13.578 3.189 -9.781 1 95.06 37 SER B CA 1
ATOM 1670 C C . SER B 1 37 ? -12.82 4.211 -8.945 1 95.06 37 SER B C 1
ATOM 1672 O O . SER B 1 37 ? -13.281 4.605 -7.871 1 95.06 37 SER B O 1
ATOM 1674 N N . ALA B 1 38 ? -11.711 4.641 -9.422 1 92.25 38 ALA B N 1
ATOM 1675 C CA . ALA B 1 38 ? -10.961 5.652 -8.68 1 92.25 38 ALA B CA 1
ATOM 1676 C C . ALA B 1 38 ? -11.641 7.016 -8.773 1 92.25 38 ALA B C 1
ATOM 1678 O O . ALA B 1 38 ? -11.359 7.91 -7.969 1 92.25 38 ALA B O 1
ATOM 1679 N N . VAL B 1 39 ? -12.469 7.125 -9.688 1 87.31 39 VAL B N 1
ATOM 1680 C CA . VAL B 1 39 ? -13.133 8.398 -9.938 1 87.31 39 VAL B CA 1
ATOM 1681 C C . VAL B 1 39 ? -14.375 8.516 -9.055 1 87.31 39 VAL B C 1
ATOM 1683 O O . VAL B 1 39 ? -14.57 9.531 -8.375 1 87.31 39 VAL B O 1
ATOM 1686 N N . SER B 1 40 ? -15.133 7.465 -8.977 1 86.06 40 SER B N 1
ATOM 1687 C CA . SER B 1 40 ? -16.422 7.543 -8.297 1 86.06 40 SER B CA 1
ATOM 1688 C C . SER B 1 40 ? -16.406 6.746 -6.996 1 86.06 40 SER B C 1
ATOM 1690 O O . SER B 1 40 ? -17.297 6.891 -6.16 1 86.06 40 SER B O 1
ATOM 1692 N N . LEU B 1 41 ? -15.484 5.859 -6.852 1 90.81 41 LEU B N 1
ATOM 1693 C CA . LEU B 1 41 ? -15.328 4.949 -5.727 1 90.81 41 LEU B CA 1
ATOM 1694 C C . LEU B 1 41 ? -16.391 3.859 -5.754 1 90.81 41 LEU B C 1
ATOM 1696 O O . LEU B 1 41 ? -16.5 3.064 -4.82 1 90.81 41 LEU B O 1
ATOM 1700 N N . GLU B 1 42 ? -17.078 3.85 -6.863 1 93.44 42 GLU B N 1
ATOM 1701 C CA . GLU B 1 42 ? -18.047 2.771 -7.012 1 93.44 42 GLU B CA 1
ATOM 1702 C C . GLU B 1 42 ? -17.359 1.427 -7.215 1 93.44 42 GLU B C 1
ATOM 1704 O O . GLU B 1 42 ? -16.344 1.343 -7.914 1 93.44 42 GLU B O 1
ATOM 1709 N N . LEU B 1 43 ? -18.031 0.386 -6.664 1 96.44 43 LEU B N 1
ATOM 1710 C CA . LEU B 1 43 ? -17.516 -0.972 -6.789 1 96.44 43 LEU B CA 1
ATOM 1711 C C . LEU B 1 43 ? -17.672 -1.48 -8.219 1 96.44 43 LEU B C 1
ATOM 1713 O O . LEU B 1 43 ? -18.766 -1.402 -8.797 1 96.44 43 LEU B O 1
ATOM 1717 N N . ILE B 1 44 ? -16.609 -1.948 -8.781 1 97.94 44 ILE B N 1
ATOM 1718 C CA . ILE B 1 44 ? -16.609 -2.58 -10.094 1 97.94 44 ILE B CA 1
ATOM 1719 C C . ILE B 1 44 ? -16.844 -4.082 -9.945 1 97.94 44 ILE B C 1
ATOM 1721 O O . ILE B 1 44 ? -17.766 -4.637 -10.547 1 97.94 44 ILE B O 1
ATOM 1725 N N . LYS B 1 45 ? -16 -4.75 -9.156 1 98.31 45 LYS B N 1
ATOM 1726 C CA . LYS B 1 45 ? -16.094 -6.172 -8.844 1 98.31 45 LYS B CA 1
ATOM 1727 C C . LYS B 1 45 ? -15.242 -6.508 -7.617 1 98.31 45 LYS B C 1
ATOM 1729 O O . LYS B 1 45 ? -14.453 -5.684 -7.152 1 98.31 45 LYS B O 1
ATOM 1734 N N . SER B 1 46 ? -15.453 -7.695 -7.062 1 98.25 46 SER B N 1
ATOM 1735 C CA . SER B 1 46 ? -14.641 -8.188 -5.957 1 98.25 46 SER B CA 1
ATOM 1736 C C . SER B 1 46 ? -14.516 -9.711 -5.996 1 98.25 46 SER B C 1
ATOM 1738 O O . SER B 1 46 ? -15.305 -10.383 -6.672 1 98.25 46 SER B O 1
ATOM 1740 N N . PHE B 1 47 ? -13.438 -10.148 -5.371 1 97.81 47 PHE B N 1
ATOM 1741 C CA . PHE B 1 47 ? -13.18 -11.57 -5.199 1 97.81 47 PHE B CA 1
ATOM 1742 C C . PHE B 1 47 ? -12.977 -11.914 -3.727 1 97.81 47 PHE B C 1
ATOM 1744 O O . PHE B 1 47 ? -12.453 -11.102 -2.963 1 97.81 47 PHE B O 1
ATOM 1751 N N . GLU B 1 48 ? -13.359 -13.188 -3.396 1 97.75 48 GLU B N 1
ATOM 1752 C CA . GLU B 1 48 ? -13.039 -13.734 -2.08 1 97.75 48 GLU B CA 1
ATOM 1753 C C . GLU B 1 48 ? -11.875 -14.719 -2.16 1 97.75 48 GLU B C 1
ATOM 1755 O O . GLU B 1 48 ? -11.805 -15.523 -3.088 1 97.75 48 GLU B O 1
ATOM 1760 N N . THR B 1 49 ? -11.055 -14.633 -1.247 1 97.44 49 THR B N 1
ATOM 1761 C CA . THR B 1 49 ? -9.891 -15.508 -1.201 1 97.44 49 THR B CA 1
ATOM 1762 C C . THR B 1 49 ? -10.023 -16.516 -0.065 1 97.44 49 THR B C 1
ATOM 1764 O O . THR B 1 49 ? -10.836 -16.344 0.842 1 97.44 49 THR B O 1
ATOM 1767 N N . PRO B 1 50 ? -9.281 -17.578 -0.122 1 95 50 PRO B N 1
ATOM 1768 C CA . PRO B 1 50 ? -9.398 -18.609 0.899 1 95 50 PRO B CA 1
ATOM 1769 C C . PRO B 1 50 ? -8.867 -18.172 2.262 1 95 50 PRO B C 1
ATOM 1771 O O . PRO B 1 50 ? -9.25 -18.734 3.289 1 95 50 PRO B O 1
ATOM 1774 N N . ALA B 1 51 ? -7.965 -17.219 2.289 1 97.19 51 ALA B N 1
ATOM 1775 C CA . ALA B 1 51 ? -7.363 -16.719 3.521 1 97.19 51 ALA B CA 1
ATOM 1776 C C . ALA B 1 51 ? -7.391 -15.195 3.559 1 97.19 51 ALA B C 1
ATOM 1778 O O . ALA B 1 51 ? -7.594 -14.547 2.529 1 97.19 51 ALA B O 1
ATOM 1779 N N . THR B 1 52 ? -7.203 -14.633 4.785 1 98.5 52 THR B N 1
ATOM 1780 C CA . THR B 1 52 ? -7.148 -13.188 4.969 1 98.5 52 THR B CA 1
ATOM 1781 C C . THR B 1 52 ? -6.027 -12.578 4.129 1 98.5 52 THR B C 1
ATOM 1783 O O . THR B 1 52 ? -4.883 -13.031 4.188 1 98.5 52 THR B O 1
ATOM 1786 N N . ILE B 1 53 ? -6.359 -11.516 3.391 1 98.62 53 ILE B N 1
ATOM 1787 C CA . ILE B 1 53 ? -5.422 -10.828 2.51 1 98.62 53 ILE B CA 1
ATOM 1788 C C . ILE B 1 53 ? -5.059 -9.469 3.1 1 98.62 53 ILE B C 1
ATOM 1790 O O . ILE B 1 53 ? -5.941 -8.703 3.49 1 98.62 53 ILE B O 1
ATOM 1794 N N . ASN B 1 54 ? -3.762 -9.227 3.174 1 98.88 54 ASN B N 1
ATOM 1795 C CA . ASN B 1 54 ? -3.297 -7.934 3.668 1 98.88 54 ASN B CA 1
ATOM 1796 C C . ASN B 1 54 ? -3.023 -6.961 2.523 1 98.88 54 ASN B C 1
ATOM 1798 O O . ASN B 1 54 ? -3.084 -5.742 2.711 1 98.88 54 ASN B O 1
ATOM 1802 N N . SER B 1 55 ? -2.73 -7.504 1.364 1 98.88 55 SER B N 1
ATOM 1803 C CA . SER B 1 55 ? -2.381 -6.641 0.243 1 98.88 55 SER B CA 1
ATOM 1804 C C . SER B 1 55 ? -2.592 -7.348 -1.091 1 98.88 55 SER B C 1
ATOM 1806 O O . SER B 1 55 ? -2.428 -8.562 -1.186 1 98.88 55 SER B O 1
ATOM 1808 N N . ALA B 1 56 ? -2.967 -6.594 -2.066 1 98.88 56 ALA B N 1
ATOM 1809 C CA . ALA B 1 56 ? -3.084 -7.047 -3.449 1 98.88 56 ALA B CA 1
ATOM 1810 C C . ALA B 1 56 ? -2.598 -5.977 -4.422 1 98.88 56 ALA B C 1
ATOM 1812 O O . ALA B 1 56 ? -2.654 -4.781 -4.117 1 98.88 56 ALA B O 1
ATOM 1813 N N . SER B 1 57 ? -2.092 -6.418 -5.523 1 98.81 57 SER B N 1
ATOM 1814 C CA . SER B 1 57 ? -1.641 -5.535 -6.598 1 98.81 57 SER B CA 1
ATOM 1815 C C . SER B 1 57 ? -2.098 -6.047 -7.961 1 98.81 57 SER B C 1
ATOM 1817 O O . SER B 1 57 ? -1.938 -7.227 -8.273 1 98.81 57 SER B O 1
ATOM 1819 N N . LEU B 1 58 ? -2.672 -5.137 -8.703 1 98.75 58 LEU B N 1
ATOM 1820 C CA . LEU B 1 58 ? -3.15 -5.473 -10.039 1 98.75 58 LEU B CA 1
ATOM 1821 C C . LEU B 1 58 ? -2.08 -5.188 -11.094 1 98.75 58 LEU B C 1
ATOM 1823 O O . LEU B 1 58 ? -1.479 -4.109 -11.094 1 98.75 58 LEU B O 1
ATOM 1827 N N . HIS B 1 59 ? -1.884 -6.191 -11.891 1 97.88 59 HIS B N 1
ATOM 1828 C CA . HIS B 1 59 ? -0.944 -6.004 -12.992 1 97.88 59 HIS B CA 1
ATOM 1829 C C . HIS B 1 59 ? -1.357 -4.828 -13.875 1 97.88 59 HIS B C 1
ATOM 1831 O O . HIS B 1 59 ? -2.545 -4.637 -14.141 1 97.88 59 HIS B O 1
ATOM 1837 N N . PRO B 1 60 ? -0.351 -4.09 -14.391 1 96 60 PRO B N 1
ATOM 1838 C CA . PRO B 1 60 ? -0.691 -2.883 -15.148 1 96 60 PRO B CA 1
ATOM 1839 C C . PRO B 1 60 ? -1.55 -3.178 -16.375 1 96 60 PRO B C 1
ATOM 1841 O O . PRO B 1 60 ? -2.354 -2.336 -16.781 1 96 60 PRO B O 1
ATOM 1844 N N . GLU B 1 61 ? -1.439 -4.336 -16.906 1 96.19 61 GLU B N 1
ATOM 1845 C CA . GLU B 1 61 ? -2.229 -4.691 -18.078 1 96.19 61 GLU B CA 1
ATOM 1846 C C . GLU B 1 61 ? -3.553 -5.332 -17.688 1 96.19 61 GLU B C 1
ATOM 1848 O O . GLU B 1 61 ? -4.293 -5.828 -18.531 1 96.19 61 GLU B O 1
ATOM 1853 N N . LYS B 1 62 ? -3.77 -5.469 -16.438 1 97.75 62 LYS B N 1
ATOM 1854 C CA . LYS B 1 62 ? -5.027 -5.926 -15.859 1 97.75 62 LYS B CA 1
ATOM 1855 C C . LYS B 1 62 ? -5.352 -7.352 -16.297 1 97.75 62 LYS B C 1
ATOM 1857 O O . LYS B 1 62 ? -6.504 -7.668 -16.578 1 97.75 62 LYS B O 1
ATOM 1862 N N . GLU B 1 63 ? -4.324 -8.141 -16.406 1 96.94 63 GLU B N 1
ATOM 1863 C CA . GLU B 1 63 ? -4.543 -9.547 -16.734 1 96.94 63 GLU B CA 1
ATOM 1864 C C . GLU B 1 63 ? -4.656 -10.398 -15.477 1 96.94 63 GLU B C 1
ATOM 1866 O O . GLU B 1 63 ? -5.414 -11.367 -15.445 1 96.94 63 GLU B O 1
ATOM 1871 N N . PHE B 1 64 ? -3.932 -10.117 -14.539 1 97.75 64 PHE B N 1
ATOM 1872 C CA . PHE B 1 64 ? -3.893 -10.867 -13.297 1 97.75 64 PHE B CA 1
ATOM 1873 C C . PHE B 1 64 ? -3.453 -9.977 -12.141 1 97.75 64 PHE B C 1
ATOM 1875 O O . PHE B 1 64 ? -3.01 -8.844 -12.352 1 97.75 64 PHE B O 1
ATOM 1882 N N . LEU B 1 65 ? -3.664 -10.461 -10.945 1 98.44 65 LEU B N 1
ATOM 1883 C CA . LEU B 1 65 ? -3.209 -9.789 -9.734 1 98.44 65 LEU B CA 1
ATOM 1884 C C . LEU B 1 65 ? -2.416 -10.734 -8.844 1 98.44 65 LEU B C 1
ATOM 1886 O O . LEU B 1 65 ? -2.508 -11.953 -9 1 98.44 65 LEU B O 1
ATOM 1890 N N . VAL B 1 66 ? -1.575 -10.172 -7.988 1 97.94 66 VAL B N 1
ATOM 1891 C CA . VAL B 1 66 ? -0.902 -10.914 -6.934 1 97.94 66 VAL B CA 1
ATOM 1892 C C . VAL B 1 66 ? -1.386 -10.438 -5.566 1 97.94 66 VAL B C 1
ATOM 1894 O O . VAL B 1 66 ? -1.778 -9.273 -5.414 1 97.94 66 VAL B O 1
ATOM 1897 N N . ALA B 1 67 ? -1.422 -11.305 -4.617 1 98.62 67 ALA B N 1
ATOM 1898 C CA . ALA B 1 67 ? -1.909 -10.984 -3.277 1 98.62 67 ALA B CA 1
ATOM 1899 C C . ALA B 1 67 ? -1.204 -11.828 -2.221 1 98.62 67 ALA B C 1
ATOM 1901 O O . ALA B 1 67 ? -0.697 -12.914 -2.52 1 98.62 67 ALA B O 1
ATOM 1902 N N . GLY B 1 68 ? -1.122 -11.297 -1.062 1 98.56 68 GLY B N 1
ATOM 1903 C CA . GLY B 1 68 ? -0.548 -11.992 0.078 1 98.56 68 GLY B CA 1
ATOM 1904 C C . GLY B 1 68 ? -1.136 -11.547 1.405 1 98.56 68 GLY B C 1
ATOM 1905 O O . GLY B 1 68 ? -1.731 -10.477 1.498 1 98.56 68 GLY B O 1
ATOM 1906 N N . GLY B 1 69 ? -0.949 -12.453 2.367 1 98.56 69 GLY B N 1
ATOM 1907 C CA . GLY B 1 69 ? -1.537 -12.109 3.652 1 98.56 69 GLY B CA 1
ATOM 1908 C C . GLY B 1 69 ? -1.075 -13.008 4.781 1 98.56 69 GLY B C 1
ATOM 1909 O O . GLY B 1 69 ? 0.124 -13.242 4.945 1 98.56 69 GLY B O 1
ATOM 1910 N N . GLU B 1 70 ? -2.053 -13.422 5.574 1 98.56 70 GLU B N 1
ATOM 1911 C CA . GLU B 1 70 ? -1.781 -14.008 6.883 1 98.56 70 GLU B CA 1
ATOM 1912 C C . GLU B 1 70 ? -1.233 -15.43 6.75 1 98.56 70 GLU B C 1
ATOM 1914 O O . GLU B 1 70 ? -0.574 -15.93 7.664 1 98.56 70 GLU B O 1
ATOM 1919 N N . ASP B 1 71 ? -1.434 -16.109 5.664 1 98.19 71 ASP B N 1
ATOM 1920 C CA . ASP B 1 71 ? -1.039 -17.5 5.555 1 98.19 71 ASP B CA 1
ATOM 1921 C C . ASP B 1 71 ? 0.349 -17.641 4.934 1 98.19 71 ASP B C 1
ATOM 1923 O O . ASP B 1 71 ? 0.747 -18.734 4.52 1 98.19 71 ASP B O 1
ATOM 1927 N N . PHE B 1 72 ? 1.03 -16.625 4.715 1 97.38 72 PHE B N 1
ATOM 1928 C CA . PHE B 1 72 ? 2.434 -16.531 4.332 1 97.38 72 PHE B CA 1
ATOM 1929 C C . PHE B 1 72 ? 2.611 -16.828 2.848 1 97.38 72 PHE B C 1
ATOM 1931 O O . PHE B 1 72 ? 3.736 -16.875 2.35 1 97.38 72 PHE B O 1
ATOM 1938 N N . LYS B 1 73 ? 1.537 -16.953 2.094 1 96.25 73 LYS B N 1
ATOM 1939 C CA . LYS B 1 73 ? 1.627 -17.328 0.687 1 96.25 73 LYS B CA 1
ATOM 1940 C C . LYS B 1 73 ? 1.393 -16.125 -0.222 1 96.25 73 LYS B C 1
ATOM 1942 O O . LYS B 1 73 ? 0.663 -15.203 0.141 1 96.25 73 LYS B O 1
ATOM 1947 N N . LEU B 1 74 ? 2.033 -16.234 -1.345 1 97.12 74 LEU B N 1
ATOM 1948 C CA . LEU B 1 74 ? 1.709 -15.367 -2.469 1 97.12 74 LEU B CA 1
ATOM 1949 C C . LEU B 1 74 ? 0.769 -16.078 -3.445 1 97.12 74 LEU B C 1
ATOM 1951 O O . LEU B 1 74 ? 1.014 -17.219 -3.836 1 97.12 74 LEU B O 1
ATOM 1955 N N . TYR B 1 75 ? -0.255 -15.359 -3.836 1 97.31 75 TYR B N 1
ATOM 1956 C CA . TYR B 1 75 ? -1.23 -15.883 -4.785 1 97.31 75 TYR B CA 1
ATOM 1957 C C . TYR B 1 75 ? -1.232 -15.062 -6.07 1 97.31 75 TYR B C 1
ATOM 1959 O O . TYR B 1 75 ? -1.038 -13.844 -6.035 1 97.31 75 TYR B O 1
ATOM 1967 N N . LYS B 1 76 ? -1.453 -15.766 -7.105 1 96.81 76 LYS B N 1
ATOM 1968 C CA . LYS B 1 76 ? -1.771 -15.148 -8.391 1 96.81 76 LYS B CA 1
ATOM 1969 C C . LYS B 1 76 ? -3.188 -15.508 -8.836 1 96.81 76 LYS B C 1
ATOM 1971 O O . LYS B 1 76 ? -3.568 -16.672 -8.836 1 96.81 76 LYS B O 1
ATOM 1976 N N . TYR B 1 77 ? -3.979 -14.492 -9.164 1 98.19 77 TYR B N 1
ATOM 1977 C CA . TYR B 1 77 ? -5.348 -14.688 -9.617 1 98.19 77 TYR B CA 1
ATOM 1978 C C . TYR B 1 77 ? -5.559 -14.07 -11 1 98.19 77 TYR B C 1
ATOM 1980 O O . TYR B 1 77 ? -4.988 -13.023 -11.312 1 98.19 77 TYR B O 1
ATOM 1988 N N . ASP B 1 78 ? -6.383 -14.68 -11.742 1 98.44 78 ASP B N 1
ATOM 1989 C CA . ASP B 1 78 ? -6.871 -14.055 -12.969 1 98.44 78 ASP B CA 1
ATOM 1990 C C . ASP B 1 78 ? -7.801 -12.891 -12.656 1 98.44 78 ASP B C 1
ATOM 1992 O O . ASP B 1 78 ? -8.719 -13.023 -11.852 1 98.44 78 ASP B O 1
ATOM 1996 N N . TYR B 1 79 ? -7.555 -11.805 -13.227 1 98.5 79 TYR B N 1
ATOM 1997 C CA . TYR B 1 79 ? -8.344 -10.617 -12.922 1 98.5 79 TYR B CA 1
ATOM 1998 C C . TYR B 1 79 ? -9.773 -10.758 -13.453 1 98.5 79 TYR B C 1
ATOM 2000 O O . TYR B 1 79 ? -10.719 -10.281 -12.828 1 98.5 79 TYR B O 1
ATOM 2008 N N . ASN B 1 80 ? -9.953 -11.32 -14.547 1 97.62 80 ASN B N 1
ATOM 2009 C CA . ASN B 1 80 ? -11.266 -11.398 -15.188 1 97.62 80 ASN B CA 1
ATOM 2010 C C . ASN B 1 80 ? -12.148 -12.453 -14.516 1 97.62 80 ASN B C 1
ATOM 2012 O O . ASN B 1 80 ? -13.297 -12.172 -14.164 1 97.62 80 ASN B O 1
ATOM 2016 N N . SER B 1 81 ? -11.594 -13.578 -14.227 1 97.06 81 SER B N 1
ATOM 2017 C CA . SER B 1 81 ? -12.406 -14.68 -13.719 1 97.06 81 SER B CA 1
ATOM 2018 C C . SER B 1 81 ? -12.344 -14.75 -12.195 1 97.06 81 SER B C 1
ATOM 2020 O O . SER B 1 81 ? -13.227 -15.344 -11.562 1 97.06 81 SER B O 1
ATOM 2022 N N . GLY B 1 82 ? -11.258 -14.328 -11.609 1 97.31 82 GLY B N 1
ATOM 2023 C CA . GLY B 1 82 ? -11.055 -14.461 -10.18 1 97.31 82 GLY B CA 1
ATOM 2024 C C . GLY B 1 82 ? -10.477 -15.805 -9.781 1 97.31 82 GLY B C 1
ATOM 2025 O O . GLY B 1 82 ? -10.328 -16.094 -8.586 1 97.31 82 GLY B O 1
ATOM 2026 N N . GLU B 1 83 ? -10.117 -16.562 -10.781 1 97.5 83 GLU B N 1
ATOM 2027 C CA . GLU B 1 83 ? -9.586 -17.891 -10.484 1 97.5 83 GLU B CA 1
ATOM 2028 C C . GLU B 1 83 ? -8.133 -17.812 -10.016 1 97.5 83 GLU B C 1
ATOM 2030 O O . GLU B 1 83 ? -7.348 -17.031 -10.555 1 97.5 83 GLU B O 1
ATOM 2035 N N . GLU B 1 84 ? -7.812 -18.672 -9.062 1 96.69 84 GLU B N 1
ATOM 2036 C CA . GLU B 1 84 ? -6.422 -18.797 -8.641 1 96.69 84 GLU B CA 1
ATOM 2037 C C . GLU B 1 84 ? -5.578 -19.469 -9.727 1 96.69 84 GLU B C 1
ATOM 2039 O O . GLU B 1 84 ? -5.891 -20.562 -10.18 1 96.69 84 GLU B O 1
ATOM 2044 N N . LEU B 1 85 ? -4.559 -18.812 -10.125 1 96.25 85 LEU B N 1
ATOM 2045 C CA . LEU B 1 85 ? -3.662 -19.328 -11.148 1 96.25 85 LEU B CA 1
ATOM 2046 C C . LEU B 1 85 ? -2.469 -20.031 -10.516 1 96.25 85 LEU B C 1
ATOM 2048 O O . LEU B 1 85 ? -2.039 -21.094 -11 1 96.25 85 LEU B O 1
ATOM 2052 N N . GLU B 1 86 ? -1.864 -19.453 -9.531 1 94.12 86 GLU B N 1
ATOM 2053 C CA . GLU B 1 86 ? -0.671 -19.953 -8.852 1 94.12 86 GLU B CA 1
ATOM 2054 C C . GLU B 1 86 ? -0.651 -19.531 -7.387 1 94.12 86 GLU B C 1
ATOM 2056 O O . GLU B 1 86 ? -1.268 -18.531 -7.016 1 94.12 86 GLU B O 1
ATOM 2061 N N . SER B 1 87 ? -0.029 -20.297 -6.551 1 93.38 87 SER B N 1
ATOM 2062 C CA . SER B 1 87 ? 0.321 -19.922 -5.184 1 93.38 87 SER B CA 1
ATOM 2063 C C . SER B 1 87 ? 1.722 -20.406 -4.82 1 93.38 87 SER B C 1
ATOM 2065 O O . SER B 1 87 ? 2.164 -21.453 -5.281 1 93.38 87 SER B O 1
ATOM 2067 N N . TYR B 1 88 ? 2.422 -19.5 -4.035 1 89.75 88 TYR B N 1
ATOM 2068 C CA . TYR B 1 88 ? 3.812 -19.812 -3.715 1 89.75 88 TYR B CA 1
ATOM 2069 C C . TYR B 1 88 ? 4.129 -19.438 -2.27 1 89.75 88 TYR B C 1
ATOM 2071 O O . TYR B 1 88 ? 3.648 -18.438 -1.759 1 89.75 88 TYR B O 1
ATOM 2079 N N . LYS B 1 89 ? 4.98 -20.266 -1.711 1 90.19 89 LYS B N 1
ATOM 2080 C CA . LYS B 1 89 ? 5.531 -19.969 -0.393 1 90.19 89 LYS B CA 1
ATOM 2081 C C . LYS B 1 89 ? 6.898 -19.297 -0.51 1 90.19 89 LYS B C 1
ATOM 2083 O O . LYS B 1 89 ? 7.801 -19.844 -1.154 1 90.19 89 LYS B O 1
ATOM 2088 N N . GLY B 1 90 ? 6.988 -18.109 -0.03 1 87.88 90 GLY B N 1
ATOM 2089 C CA . GLY B 1 90 ? 8.266 -17.422 -0.155 1 87.88 90 GLY B CA 1
ATOM 2090 C C . GLY B 1 90 ? 8.648 -16.641 1.086 1 87.88 90 GLY B C 1
ATOM 2091 O O . GLY B 1 90 ? 9.75 -16.078 1.161 1 87.88 90 GLY B O 1
ATOM 2092 N N . HIS B 1 91 ? 7.809 -16.594 2.043 1 95.44 91 HIS B N 1
ATOM 2093 C CA . HIS B 1 91 ? 8.055 -15.852 3.271 1 95.44 91 HIS B CA 1
ATOM 2094 C C . HIS B 1 91 ? 7.836 -16.734 4.5 1 95.44 91 HIS B C 1
ATOM 2096 O O . HIS B 1 91 ? 7.215 -17.781 4.41 1 95.44 91 HIS B O 1
ATOM 2102 N N . PHE B 1 92 ? 8.422 -16.344 5.648 1 96.31 92 PHE B N 1
ATOM 2103 C CA . PHE B 1 92 ? 8.281 -17.078 6.895 1 96.31 92 PHE B CA 1
ATOM 2104 C C . PHE B 1 92 ? 7.363 -16.359 7.863 1 96.31 92 PHE B C 1
ATOM 2106 O O . PHE B 1 92 ? 7.359 -16.641 9.062 1 96.31 92 PHE B O 1
ATOM 2113 N N . GLY B 1 93 ? 6.637 -15.422 7.445 1 98.12 93 GLY B N 1
ATOM 2114 C CA . GLY B 1 93 ? 5.629 -14.664 8.172 1 98.12 93 GLY B CA 1
ATOM 2115 C C . GLY B 1 93 ? 4.59 -14.039 7.27 1 98.12 93 GLY B C 1
ATOM 2116 O O . GLY B 1 93 ? 4.68 -14.141 6.043 1 98.12 93 GLY B O 1
ATOM 2117 N N . PRO B 1 94 ? 3.629 -13.406 7.918 1 98.75 94 PRO B N 1
ATOM 2118 C CA . PRO B 1 94 ? 2.594 -12.719 7.141 1 98.75 94 PRO B CA 1
ATOM 2119 C C . PRO B 1 94 ? 3.17 -11.758 6.109 1 98.75 94 PRO B C 1
ATOM 2121 O O . PRO B 1 94 ? 4.199 -11.125 6.359 1 98.75 94 PRO B O 1
ATOM 2124 N N . ILE B 1 95 ? 2.559 -11.758 4.965 1 98.62 95 ILE B N 1
ATOM 2125 C CA . ILE B 1 95 ? 2.893 -10.805 3.914 1 98.62 95 ILE B CA 1
ATOM 2126 C C . ILE B 1 95 ? 2.061 -9.531 4.086 1 98.62 95 ILE B C 1
ATOM 2128 O O . ILE B 1 95 ? 0.829 -9.586 4.047 1 98.62 95 ILE B O 1
ATOM 2132 N N . HIS B 1 96 ? 2.699 -8.336 4.188 1 98.88 96 HIS B N 1
ATOM 2133 C CA . HIS B 1 96 ? 1.993 -7.102 4.523 1 98.88 96 HIS B CA 1
ATOM 2134 C C . HIS B 1 96 ? 1.804 -6.223 3.289 1 98.88 96 HIS B C 1
ATOM 2136 O O . HIS B 1 96 ? 0.885 -5.402 3.244 1 98.88 96 HIS B O 1
ATOM 2142 N N . CYS B 1 97 ? 2.666 -6.418 2.344 1 98.81 97 CYS B N 1
ATOM 2143 C CA . CYS B 1 97 ? 2.523 -5.586 1.156 1 98.81 97 CYS B CA 1
ATOM 2144 C C . CYS B 1 97 ? 3.043 -6.309 -0.082 1 98.81 97 CYS B C 1
ATOM 2146 O O . CYS B 1 97 ? 4.004 -7.074 -0.002 1 98.81 97 CYS B O 1
ATOM 2148 N N . VAL B 1 98 ? 2.385 -6.102 -1.212 1 98.56 98 VAL B N 1
ATOM 2149 C CA . VAL B 1 98 ? 2.787 -6.555 -2.539 1 98.56 98 VAL B CA 1
ATOM 2150 C C . VAL B 1 98 ? 2.562 -5.438 -3.557 1 98.56 98 VAL B C 1
ATOM 2152 O O . VAL B 1 98 ? 1.564 -4.715 -3.486 1 98.56 98 VAL B O 1
ATOM 2155 N N . ARG B 1 99 ? 3.527 -5.27 -4.43 1 98.12 99 ARG B N 1
ATOM 2156 C CA . ARG B 1 99 ? 3.416 -4.227 -5.445 1 98.12 99 ARG B CA 1
ATOM 2157 C C . ARG B 1 99 ? 4.133 -4.629 -6.727 1 98.12 99 ARG B C 1
ATOM 2159 O O . ARG B 1 99 ? 5.262 -5.125 -6.684 1 98.12 99 ARG B O 1
ATOM 2166 N N . PHE B 1 100 ? 3.457 -4.398 -7.863 1 95.94 100 PHE B N 1
ATOM 2167 C CA . PHE B 1 100 ? 4.113 -4.586 -9.156 1 95.94 100 PHE B CA 1
ATOM 2168 C C . PHE B 1 100 ? 5.039 -3.418 -9.461 1 95.94 100 PHE B C 1
ATOM 2170 O O . PHE B 1 100 ? 4.773 -2.283 -9.062 1 95.94 100 PHE B O 1
ATOM 2177 N N . SER B 1 101 ? 6.055 -3.771 -10.203 1 92.94 101 SER B N 1
ATOM 2178 C CA . SER B 1 101 ? 6.754 -2.705 -10.914 1 92.94 101 SER B CA 1
ATOM 2179 C C . SER B 1 101 ? 5.863 -2.074 -11.977 1 92.94 101 SER B C 1
ATOM 2181 O O . SER B 1 101 ? 4.906 -2.697 -12.438 1 92.94 101 SER B O 1
ATOM 2183 N N . PRO B 1 102 ? 6.203 -0.84 -12.305 1 90.44 102 PRO B N 1
ATOM 2184 C CA . PRO B 1 102 ? 5.332 -0.131 -13.242 1 90.44 102 PRO B CA 1
ATOM 2185 C C . PRO B 1 102 ? 5.176 -0.865 -14.578 1 90.44 102 PRO B C 1
ATOM 2187 O O . PRO B 1 102 ? 4.137 -0.752 -15.234 1 90.44 102 PRO B O 1
ATOM 2190 N N . ASP B 1 103 ? 6.133 -1.573 -14.984 1 89.31 103 ASP B N 1
ATOM 2191 C CA . ASP B 1 103 ? 6.07 -2.262 -16.266 1 89.31 103 ASP B CA 1
ATOM 2192 C C . ASP B 1 103 ? 5.477 -3.66 -16.109 1 89.31 103 ASP B C 1
ATOM 2194 O O . ASP B 1 103 ? 5.305 -4.379 -17.094 1 89.31 103 ASP B O 1
ATOM 2198 N N . GLY B 1 104 ? 5.258 -4.094 -14.938 1 92.81 104 GLY B N 1
ATOM 2199 C CA . GLY B 1 104 ? 4.609 -5.367 -14.664 1 92.81 104 GLY B CA 1
ATOM 2200 C C . GLY B 1 104 ? 5.555 -6.551 -14.773 1 92.81 104 GLY B C 1
ATOM 2201 O O . GLY B 1 104 ? 5.137 -7.699 -14.617 1 92.81 104 GLY B O 1
ATOM 2202 N N . GLU B 1 105 ? 6.793 -6.34 -14.922 1 90.56 105 GLU B N 1
ATOM 2203 C CA . GLU B 1 105 ? 7.742 -7.426 -15.133 1 90.56 105 GLU B CA 1
ATOM 2204 C C . GLU B 1 105 ? 8.148 -8.07 -13.805 1 90.56 105 GLU B C 1
ATOM 2206 O O . GLU B 1 105 ? 8.539 -9.234 -13.766 1 90.56 105 GLU B O 1
ATOM 2211 N N . LEU B 1 106 ? 8.125 -7.328 -12.797 1 91.69 106 LEU B N 1
ATOM 2212 C CA . LEU B 1 106 ? 8.453 -7.785 -11.453 1 91.69 106 LEU B CA 1
ATOM 2213 C C . LEU B 1 106 ? 7.371 -7.391 -10.453 1 91.69 106 LEU B C 1
ATOM 2215 O O . LEU B 1 106 ? 6.551 -6.516 -10.742 1 91.69 106 LEU B O 1
ATOM 2219 N N . TYR B 1 107 ? 7.363 -8.102 -9.414 1 94.31 107 TYR B N 1
ATOM 2220 C CA . TYR B 1 107 ? 6.672 -7.586 -8.242 1 94.31 107 TYR B CA 1
ATOM 2221 C C . TYR B 1 107 ? 7.465 -7.871 -6.973 1 94.31 107 TYR B C 1
ATOM 2223 O O . TYR B 1 107 ? 8.297 -8.773 -6.945 1 94.31 107 TYR B O 1
ATOM 2231 N N . ALA B 1 108 ? 7.215 -7.031 -5.965 1 96.25 108 ALA B N 1
ATOM 2232 C CA . ALA B 1 108 ? 7.848 -7.152 -4.652 1 96.25 108 ALA B CA 1
ATOM 2233 C C . ALA B 1 108 ? 6.836 -7.574 -3.592 1 96.25 108 ALA B C 1
ATOM 2235 O O . ALA B 1 108 ? 5.652 -7.234 -3.686 1 96.25 108 ALA B O 1
ATOM 2236 N N . SER B 1 109 ? 7.312 -8.297 -2.607 1 97.38 109 SER B N 1
ATOM 2237 C CA . SER B 1 109 ? 6.523 -8.664 -1.436 1 97.38 109 SER B CA 1
ATOM 2238 C C . SER B 1 109 ? 7.293 -8.398 -0.146 1 97.38 109 SER B C 1
ATOM 2240 O O . SER B 1 109 ? 8.477 -8.742 -0.038 1 97.38 109 SER B O 1
ATOM 2242 N N . GLY B 1 110 ? 6.637 -7.719 0.784 1 98.19 110 GLY B N 1
ATOM 2243 C CA . GLY B 1 110 ? 7.18 -7.465 2.107 1 98.19 110 GLY B CA 1
ATOM 2244 C C . GLY B 1 110 ? 6.469 -8.234 3.205 1 98.19 110 GLY B C 1
ATOM 2245 O O . GLY B 1 110 ? 5.242 -8.344 3.195 1 98.19 110 GLY B O 1
ATOM 2246 N N . SER B 1 111 ? 7.301 -8.719 4.105 1 98.38 111 SER B N 1
ATOM 2247 C CA . SER B 1 111 ? 6.766 -9.648 5.09 1 98.38 111 SER B CA 1
ATOM 2248 C C . SER B 1 111 ? 7.09 -9.195 6.512 1 98.38 111 SER B C 1
ATOM 2250 O O . SER B 1 111 ? 8.031 -8.43 6.727 1 98.38 111 SER B O 1
ATOM 2252 N N . GLU B 1 112 ? 6.293 -9.719 7.422 1 98.38 112 GLU B N 1
ATOM 2253 C CA . GLU B 1 112 ? 6.516 -9.578 8.859 1 98.38 112 GLU B CA 1
ATOM 2254 C C . GLU B 1 112 ? 7.879 -10.133 9.266 1 98.38 112 GLU B C 1
ATOM 2256 O O . GLU B 1 112 ? 8.445 -9.719 10.273 1 98.38 112 GLU B O 1
ATOM 2261 N N . ASP B 1 113 ? 8.461 -11.039 8.539 1 96.94 113 ASP B N 1
ATOM 2262 C CA . ASP B 1 113 ? 9.734 -11.68 8.867 1 96.94 113 ASP B CA 1
ATOM 2263 C C . ASP B 1 113 ? 10.914 -10.758 8.57 1 96.94 113 ASP B C 1
ATOM 2265 O O . ASP B 1 113 ? 12.07 -11.148 8.719 1 96.94 113 ASP B O 1
ATOM 2269 N N . GLY B 1 114 ? 10.625 -9.586 8.055 1 96.75 114 GLY B N 1
ATOM 2270 C CA . GLY B 1 114 ? 11.648 -8.578 7.836 1 96.75 114 GLY B CA 1
ATOM 2271 C C . GLY B 1 114 ? 12.289 -8.664 6.465 1 96.75 114 GLY B C 1
ATOM 2272 O O . GLY B 1 114 ? 13.336 -8.047 6.223 1 96.75 114 GLY B O 1
ATOM 2273 N N . THR B 1 115 ? 11.641 -9.406 5.586 1 95.25 115 THR B N 1
ATOM 2274 C CA . THR B 1 115 ? 12.219 -9.516 4.25 1 95.25 115 THR B CA 1
ATOM 2275 C C . THR B 1 115 ? 11.32 -8.859 3.211 1 95.25 115 THR B C 1
ATOM 2277 O O . THR B 1 115 ? 10.094 -8.875 3.344 1 95.25 115 THR B O 1
ATOM 2280 N N . LEU B 1 116 ? 12 -8.25 2.27 1 96.5 116 LEU B N 1
ATOM 2281 C CA . LEU B 1 116 ? 11.406 -7.855 0.993 1 96.5 116 LEU B CA 1
ATOM 2282 C C . LEU B 1 116 ? 11.992 -8.68 -0.151 1 96.5 116 LEU B C 1
ATOM 2284 O O . LEU B 1 116 ? 13.211 -8.703 -0.344 1 96.5 116 LEU B O 1
ATOM 2288 N N . ARG B 1 117 ? 11.078 -9.328 -0.862 1 93.75 117 ARG B N 1
ATOM 2289 C CA . ARG B 1 117 ? 11.516 -10.188 -1.95 1 93.75 117 ARG B CA 1
ATOM 2290 C C . ARG B 1 117 ? 11.008 -9.688 -3.295 1 93.75 117 ARG B C 1
ATOM 2292 O O . ARG B 1 117 ? 9.867 -9.234 -3.398 1 93.75 117 ARG B O 1
ATOM 2299 N N . LEU B 1 118 ? 11.875 -9.812 -4.293 1 93.25 118 LEU B N 1
ATOM 2300 C CA . LEU B 1 118 ? 11.531 -9.469 -5.668 1 93.25 118 LEU B CA 1
ATOM 2301 C C . LEU B 1 118 ? 11.344 -10.734 -6.508 1 93.25 118 LEU B C 1
ATOM 2303 O O . LEU B 1 118 ? 12.18 -11.633 -6.484 1 93.25 118 LEU B O 1
ATOM 2307 N N . TRP B 1 119 ? 10.211 -10.695 -7.215 1 92.5 119 TRP B N 1
ATOM 2308 C CA . TRP B 1 119 ? 9.82 -11.844 -8.023 1 92.5 119 TRP B CA 1
ATOM 2309 C C . TRP B 1 119 ? 9.68 -11.461 -9.492 1 92.5 119 TRP B C 1
ATOM 2311 O O . TRP B 1 119 ? 9.156 -10.391 -9.812 1 92.5 119 TRP B O 1
ATOM 2321 N N . GLN B 1 120 ? 10.102 -12.398 -10.352 1 90.06 120 GLN B N 1
ATOM 2322 C CA . GLN B 1 120 ? 9.805 -12.227 -11.766 1 90.06 120 GLN B CA 1
ATOM 2323 C C . GLN B 1 120 ? 8.398 -12.703 -12.102 1 90.06 120 GLN B C 1
ATOM 2325 O O . GLN B 1 120 ? 7.977 -13.766 -11.656 1 90.06 120 GLN B O 1
ATOM 2330 N N . THR B 1 121 ? 7.664 -11.891 -12.766 1 86.88 121 THR B N 1
ATOM 2331 C CA . THR B 1 121 ? 6.297 -12.258 -13.133 1 86.88 121 THR B CA 1
ATOM 2332 C C . THR B 1 121 ? 6.289 -13.328 -14.219 1 86.88 121 THR B C 1
ATOM 2334 O O . THR B 1 121 ? 5.523 -14.289 -14.141 1 86.88 121 THR B O 1
ATOM 2337 N N . VAL B 1 122 ? 6.98 -13.07 -15.328 1 73.5 122 VAL B N 1
ATOM 2338 C CA . VAL B 1 122 ? 7.152 -14.055 -16.391 1 73.5 122 VAL B CA 1
ATOM 2339 C C . VAL B 1 122 ? 8.617 -14.469 -16.484 1 73.5 122 VAL B C 1
ATOM 2341 O O . VAL B 1 122 ? 9.508 -13.617 -16.5 1 73.5 122 VAL B O 1
ATOM 2344 N N . VAL B 1 123 ? 8.734 -15.82 -16.141 1 64.75 123 VAL B N 1
ATOM 2345 C CA . VAL B 1 123 ? 10.094 -16.359 -16.203 1 64.75 123 VAL B CA 1
ATOM 2346 C C . VAL B 1 123 ? 10.695 -16.078 -17.578 1 64.75 123 VAL B C 1
ATOM 2348 O O . VAL B 1 123 ? 10.055 -16.297 -18.609 1 64.75 123 VAL B O 1
ATOM 2351 N N . GLY B 1 124 ? 12.039 -15.516 -17.609 1 53.66 124 GLY B N 1
ATOM 2352 C CA . GLY B 1 124 ? 12.82 -15.383 -18.828 1 53.66 124 GLY B CA 1
ATOM 2353 C C . GLY B 1 124 ? 13.023 -13.938 -19.25 1 53.66 124 GLY B C 1
ATOM 2354 O O . GLY B 1 124 ? 13.766 -13.656 -20.188 1 53.66 124 GLY B O 1
ATOM 2355 N N . LYS B 1 125 ? 12.141 -13.031 -18.688 1 45.41 125 LYS B N 1
ATOM 2356 C CA . LYS B 1 125 ? 12.367 -11.664 -19.141 1 45.41 125 LYS B CA 1
ATOM 2357 C C . LYS B 1 125 ? 13.211 -10.875 -18.156 1 45.41 125 LYS B C 1
ATOM 2359 O O . LYS B 1 125 ? 12.906 -10.844 -16.953 1 45.41 125 LYS B O 1
ATOM 2364 N N . THR B 1 126 ? 14.414 -10.688 -18.359 1 43.34 126 THR B N 1
ATOM 2365 C CA . THR B 1 126 ? 15.328 -9.914 -17.531 1 43.34 126 THR B CA 1
ATOM 2366 C C . THR B 1 126 ? 15.102 -8.422 -17.703 1 43.34 126 THR B C 1
ATOM 2368 O O . THR B 1 126 ? 15.188 -7.902 -18.828 1 43.34 126 THR B O 1
ATOM 2371 N N . TYR B 1 127 ? 14.109 -7.73 -17.422 1 41.94 127 TYR B N 1
ATOM 2372 C CA . TYR B 1 127 ? 14.008 -6.324 -17.797 1 41.94 127 TYR B CA 1
ATOM 2373 C C . TYR B 1 127 ? 14.523 -5.426 -16.672 1 41.94 127 TYR B C 1
ATOM 2375 O O . TYR B 1 127 ? 14.648 -5.859 -15.523 1 41.94 127 TYR B O 1
ATOM 2383 N N . GLY B 1 128 ? 14.836 -3.963 -16.891 1 38.16 128 GLY B N 1
ATOM 2384 C CA . GLY B 1 128 ? 15.477 -2.779 -16.344 1 38.16 128 GLY B CA 1
ATOM 2385 C C . GLY B 1 128 ? 14.914 -2.361 -15 1 38.16 128 GLY B C 1
ATOM 2386 O O . GLY B 1 128 ? 15.656 -1.889 -14.133 1 38.16 128 GLY B O 1
ATOM 2387 N N . LEU B 1 129 ? 13.805 -2.02 -15 1 40.06 129 LEU B N 1
ATOM 2388 C CA . LEU B 1 129 ? 13.555 -1.242 -13.789 1 40.06 129 LEU B CA 1
ATOM 2389 C C . LEU B 1 129 ? 14.039 -1.991 -12.555 1 40.06 129 LEU B C 1
ATOM 2391 O O . LEU B 1 129 ? 14.75 -1.426 -11.719 1 40.06 129 LEU B O 1
ATOM 2395 N N . TRP B 1 130 ? 13.664 -3.033 -11.898 1 42 130 TRP B N 1
ATOM 2396 C CA . TRP B 1 130 ? 14.32 -3.451 -10.672 1 42 130 TRP B CA 1
ATOM 2397 C C . TRP B 1 130 ? 15.664 -4.102 -10.969 1 42 130 TRP B C 1
ATOM 2399 O O . TRP B 1 130 ? 15.742 -5.309 -11.211 1 42 130 TRP B O 1
ATOM 2409 N N . LYS B 1 131 ? 16.609 -3.414 -11.773 1 39.97 131 LYS B N 1
ATOM 2410 C CA . LYS B 1 131 ? 17.703 -4.152 -12.406 1 39.97 131 LYS B CA 1
ATOM 2411 C C . LYS B 1 131 ? 18.625 -4.77 -11.359 1 39.97 131 LYS B C 1
ATOM 2413 O O . LYS B 1 131 ? 19.234 -4.055 -10.562 1 39.97 131 LYS B O 1
ATOM 2418 N N . CYS B 1 132 ? 18.25 -5.977 -10.898 1 33.53 132 CYS B N 1
ATOM 2419 C CA . CYS B 1 132 ? 19.172 -6.844 -10.172 1 33.53 132 CYS B CA 1
ATOM 2420 C C . CYS B 1 132 ? 20.469 -7.051 -10.961 1 33.53 132 CYS B C 1
ATOM 2422 O O . CYS B 1 132 ? 20.484 -7.777 -11.961 1 33.53 132 CYS B O 1
ATOM 2424 N N . VAL B 1 133 ? 21.047 -6.012 -11.359 1 32.94 133 VAL B N 1
ATOM 2425 C CA . VAL B 1 133 ? 22.359 -6.41 -1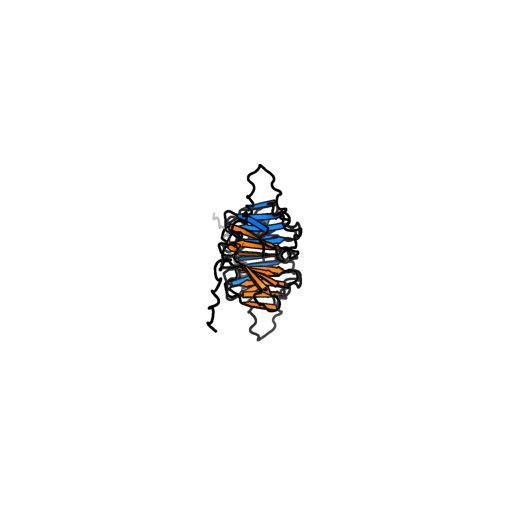1.859 1 32.94 133 VAL B CA 1
ATOM 2426 C C . VAL B 1 133 ? 23.016 -7.398 -10.891 1 32.94 133 VAL B C 1
ATOM 2428 O O . VAL B 1 133 ? 23.234 -7.074 -9.719 1 32.94 133 VAL B O 1
ATOM 2431 N N . LEU B 1 134 ? 22.672 -8.695 -11.219 1 32.09 134 LEU B N 1
ATOM 2432 C CA . LEU B 1 134 ? 23.469 -9.703 -10.523 1 32.09 134 LEU B CA 1
ATOM 2433 C C . LEU B 1 134 ? 24.906 -9.227 -10.352 1 32.09 134 LEU B C 1
ATOM 2435 O O . LEU B 1 134 ? 25.547 -8.781 -11.305 1 32.09 134 LEU B O 1
ATOM 2439 N N . PRO B 1 135 ? 25.219 -8.828 -9.125 1 33.19 135 PRO B N 1
ATOM 2440 C CA . PRO B 1 135 ? 26.656 -8.555 -9.008 1 33.19 135 PRO B CA 1
ATOM 2441 C C . PRO B 1 135 ? 27.516 -9.633 -9.648 1 33.19 135 PRO B C 1
ATOM 2443 O O . PRO B 1 135 ? 27.203 -10.828 -9.539 1 33.19 135 PRO B O 1
ATOM 2446 N N . GLU B 1 136 ? 28.109 -9.406 -10.727 1 31.8 136 GLU B N 1
ATOM 2447 C CA . GLU B 1 136 ? 29.328 -10.18 -10.914 1 31.8 136 GLU B CA 1
ATOM 2448 C C . GLU B 1 136 ? 30.031 -10.422 -9.586 1 31.8 136 GLU B C 1
ATOM 2450 O O . GLU B 1 136 ? 29.844 -9.672 -8.633 1 31.8 136 GLU B O 1
ATOM 2455 N N . GLU B 1 137 ? 30.766 -11.539 -9.367 1 32.47 137 GLU B N 1
ATOM 2456 C CA . GLU B 1 137 ? 31.641 -12.109 -8.352 1 32.47 137 GLU B CA 1
ATOM 2457 C C . GLU B 1 137 ? 32.438 -11.023 -7.637 1 32.47 137 GLU B C 1
ATOM 2459 O O . GLU B 1 137 ? 33.375 -11.328 -6.906 1 32.47 137 GLU B O 1
ATOM 2464 N N . ASP B 1 138 ? 32.344 -9.758 -7.867 1 31.84 138 ASP B N 1
ATOM 2465 C CA . ASP B 1 138 ? 33.594 -9.195 -7.359 1 31.84 138 ASP B CA 1
ATOM 2466 C C . ASP B 1 138 ? 33.625 -9.266 -5.836 1 31.84 138 ASP B C 1
ATOM 2468 O O . ASP B 1 138 ? 32.594 -9.328 -5.172 1 31.84 138 ASP B O 1
ATOM 2472 N N . SER B 1 139 ? 34.75 -8.984 -5.125 1 29.69 139 SER B N 1
ATOM 2473 C CA . SER B 1 139 ? 35.594 -9.016 -3.938 1 29.69 139 SER B CA 1
ATOM 2474 C C . SER B 1 139 ? 34.938 -8.305 -2.766 1 29.69 139 SER B C 1
ATOM 2476 O O . SER B 1 139 ? 33.781 -7.84 -2.881 1 29.69 139 SER B O 1
ATOM 2478 N N . GLY B 1 140 ? 35.594 -7.289 -2.033 1 27.95 140 GLY B N 1
ATOM 2479 C CA . GLY B 1 140 ? 36 -6.941 -0.681 1 27.95 140 GLY B CA 1
ATOM 2480 C C . GLY B 1 140 ? 34.906 -6.219 0.101 1 27.95 140 GLY B C 1
ATOM 2481 O O . GLY B 1 140 ? 34.938 -6.188 1.333 1 27.95 140 GLY B O 1
ATOM 2482 N N . GLU B 1 141 ? 34.25 -5.066 -0.255 1 27.66 141 GLU B N 1
ATOM 2483 C CA . GLU B 1 141 ? 34.281 -4.016 0.76 1 27.66 141 GLU B CA 1
ATOM 2484 C C . GLU B 1 141 ? 33.062 -4.074 1.662 1 27.66 141 GLU B C 1
ATOM 2486 O O . GLU B 1 141 ? 33.188 -4.184 2.883 1 27.66 141 GLU B O 1
ATOM 2491 N N . LEU B 1 142 ? 32.062 -2.875 1.84 1 26.66 142 LEU B N 1
ATOM 2492 C CA . LEU B 1 142 ? 31.578 -2.008 2.906 1 26.66 142 LEU B CA 1
ATOM 2493 C C . LEU B 1 142 ? 30.203 -2.467 3.396 1 26.66 142 LEU B C 1
ATOM 2495 O O . LEU B 1 142 ? 29.469 -3.131 2.664 1 26.66 142 LEU B O 1
ATOM 2499 N N . ALA B 1 143 ? 29.562 -1.953 4.574 1 31.95 143 ALA B N 1
ATOM 2500 C CA . ALA B 1 143 ? 28.547 -2.182 5.598 1 31.95 143 ALA B CA 1
ATOM 2501 C C . ALA B 1 143 ? 27.141 -2.084 5.004 1 31.95 143 ALA B C 1
ATOM 2503 O O . ALA B 1 143 ? 26.156 -1.971 5.742 1 31.95 143 ALA B O 1
ATOM 2504 N N . LYS B 1 144 ? 26.891 -1.96 3.656 1 30.25 144 LYS B N 1
ATOM 2505 C CA . LYS B 1 144 ? 25.531 -1.63 3.223 1 30.25 144 LYS B CA 1
ATOM 2506 C C . LYS B 1 144 ? 24.562 -2.781 3.502 1 30.25 144 LYS B C 1
ATOM 2508 O O . LYS B 1 144 ? 24.984 -3.938 3.586 1 30.25 144 LYS B O 1
ATOM 2513 N N . PRO B 1 145 ? 23.312 -2.512 3.74 1 36.56 145 PRO B N 1
ATOM 2514 C CA . PRO B 1 145 ? 22.328 -3.572 3.934 1 36.56 145 PRO B CA 1
ATOM 2515 C C . PRO B 1 145 ? 22.516 -4.746 2.979 1 36.56 145 PRO B C 1
ATOM 2517 O O . PRO B 1 145 ? 22.672 -4.547 1.771 1 36.56 145 PRO B O 1
ATOM 2520 N N . LYS B 1 146 ? 23.266 -5.797 3.484 1 35.97 146 LYS B N 1
ATOM 2521 C CA . LYS B 1 146 ? 23.656 -6.949 2.68 1 35.97 146 LYS B CA 1
ATOM 2522 C C . LYS B 1 146 ? 22.453 -7.566 1.969 1 35.97 146 LYS B C 1
ATOM 2524 O O . LYS B 1 146 ? 21.484 -7.949 2.611 1 35.97 146 LYS B O 1
ATOM 2529 N N . ILE B 1 147 ? 22.203 -7.109 0.789 1 36.19 147 ILE B N 1
ATOM 2530 C CA . ILE B 1 147 ? 21.344 -7.867 -0.116 1 36.19 147 ILE B CA 1
ATOM 2531 C C . ILE B 1 147 ? 21.812 -9.32 -0.171 1 36.19 147 ILE B C 1
ATOM 2533 O O . ILE B 1 147 ? 22.906 -9.609 -0.643 1 36.19 147 ILE B O 1
ATOM 2537 N N . SER B 1 148 ? 21.609 -10.109 0.912 1 33.88 148 SER B N 1
ATOM 2538 C CA . SER B 1 148 ? 22.031 -11.5 0.824 1 33.88 148 SER B CA 1
ATOM 2539 C C . SER B 1 148 ? 21.219 -12.266 -0.213 1 33.88 148 SER B C 1
ATOM 2541 O O . SER B 1 148 ? 19.984 -12.227 -0.198 1 33.88 148 SER B O 1
ATOM 2543 N N . PHE B 1 149 ? 21.719 -12.391 -1.38 1 30.95 149 PHE B N 1
ATOM 2544 C CA . PHE B 1 149 ? 21.125 -13.359 -2.293 1 30.95 149 PHE B CA 1
ATOM 2545 C C . PHE B 1 149 ? 21.203 -14.766 -1.725 1 30.95 149 PHE B C 1
ATOM 2547 O O . PHE B 1 149 ? 22.281 -15.211 -1.317 1 30.95 149 PHE B O 1
ATOM 2554 N N . PRO B 1 150 ? 20.172 -15.375 -1.263 1 32.03 150 PRO B N 1
ATOM 2555 C CA . PRO B 1 150 ? 20.359 -16.766 -0.879 1 32.03 150 PRO B CA 1
ATOM 2556 C C . PRO B 1 150 ? 20.906 -17.625 -2.02 1 32.03 150 PRO B C 1
ATOM 2558 O O . PRO B 1 150 ? 20.422 -17.547 -3.15 1 32.03 150 PRO B O 1
ATOM 2561 N N . GLU B 1 151 ? 22.125 -18.047 -2.055 1 31.84 151 GLU B N 1
ATOM 2562 C CA . GLU B 1 151 ? 22.719 -19.062 -2.928 1 31.84 151 GLU B CA 1
ATOM 2563 C C . GLU B 1 151 ? 21.859 -20.312 -2.969 1 31.84 151 GLU B C 1
ATOM 2565 O O . GLU B 1 151 ? 21.594 -20.922 -1.932 1 31.84 151 GLU B O 1
ATOM 2570 N N . THR B 1 152 ? 20.891 -20.438 -3.811 1 29.95 152 THR B N 1
ATOM 2571 C CA . THR B 1 152 ? 20.281 -21.734 -4.039 1 29.95 152 THR B CA 1
ATOM 2572 C C . THR B 1 152 ? 21.328 -22.828 -4.164 1 29.95 152 THR B C 1
ATOM 2574 O O . THR B 1 152 ? 22.266 -22.703 -4.969 1 29.95 152 THR B O 1
ATOM 2577 N N . THR B 1 153 ? 21.578 -23.625 -3.191 1 29.55 153 THR B N 1
ATOM 2578 C CA . THR B 1 153 ? 22.359 -24.859 -3.227 1 29.55 153 THR B CA 1
ATOM 2579 C C . THR B 1 153 ? 21.906 -25.75 -4.371 1 29.55 153 THR B C 1
ATOM 2581 O O . THR B 1 153 ? 20.734 -26.109 -4.461 1 29.55 153 THR B O 1
ATOM 2584 N N . GLU B 1 154 ? 22.406 -25.703 -5.582 1 32.47 154 GLU B N 1
ATOM 2585 C CA . GLU B 1 154 ? 22.312 -26.625 -6.707 1 32.47 154 GLU B CA 1
ATOM 2586 C C . GLU B 1 154 ? 22.484 -28.062 -6.246 1 32.47 154 GLU B C 1
ATOM 2588 O O . GLU B 1 154 ? 22.625 -28.969 -7.07 1 32.47 154 GLU B O 1
ATOM 2593 N N . GLU B 1 155 ? 22.75 -28.406 -4.965 1 30.67 155 GLU B N 1
ATOM 2594 C CA . GLU B 1 155 ? 23.281 -29.734 -4.734 1 30.67 155 GLU B CA 1
ATOM 2595 C C . GLU B 1 155 ? 22.297 -30.812 -5.172 1 30.67 155 GLU B C 1
ATOM 2597 O O . GLU B 1 155 ? 22.688 -31.875 -5.641 1 30.67 155 GLU B O 1
ATOM 2602 N N . GLU B 1 156 ? 21.047 -30.766 -4.781 1 33 156 GLU B N 1
ATOM 2603 C CA . GLU B 1 156 ? 20.531 -32.094 -4.5 1 33 156 GLU B CA 1
ATOM 2604 C C . GLU B 1 156 ? 20.016 -32.781 -5.766 1 33 156 GLU B C 1
ATOM 2606 O O . GLU B 1 156 ? 19.375 -33.812 -5.699 1 33 156 GLU B O 1
ATOM 2611 N N . LEU B 1 157 ? 20.047 -32.062 -6.93 1 29.28 157 LEU B N 1
ATOM 2612 C CA . LEU B 1 157 ? 19.281 -32.781 -7.941 1 29.28 157 LEU B CA 1
ATOM 2613 C C . LEU B 1 157 ? 20.031 -34 -8.445 1 29.28 1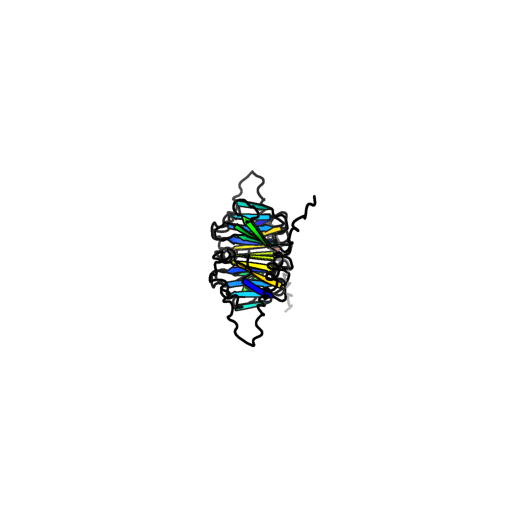57 LEU B C 1
ATOM 2615 O O . LEU B 1 157 ? 19.578 -34.656 -9.391 1 29.28 157 LEU B O 1
ATOM 2619 N N . GLU B 1 158 ? 21.344 -34.094 -8.141 1 30.69 158 GLU B N 1
ATOM 2620 C CA . GLU B 1 158 ? 22.094 -35.062 -8.93 1 30.69 158 GLU B CA 1
ATOM 2621 C C . GLU B 1 158 ? 21.547 -36.469 -8.703 1 30.69 158 GLU B C 1
ATOM 2623 O O . GLU B 1 158 ? 21.766 -37.375 -9.523 1 30.69 158 GLU B O 1
ATOM 2628 N N . GLU B 1 159 ? 21.359 -36.875 -7.465 1 31.45 159 GLU B N 1
ATOM 2629 C CA . GLU B 1 159 ? 21.688 -38.281 -7.16 1 31.45 159 GLU B CA 1
ATOM 2630 C C . GLU B 1 159 ? 20.609 -39.219 -7.664 1 31.45 159 GLU B C 1
ATOM 2632 O O . GLU B 1 159 ? 20.656 -40.438 -7.395 1 31.45 159 GLU B O 1
ATOM 2637 N N . ILE B 1 160 ? 19.438 -38.719 -8.055 1 29.62 160 ILE B N 1
ATOM 2638 C CA . ILE B 1 160 ? 18.422 -39.781 -8.023 1 29.62 160 ILE B CA 1
ATOM 2639 C C . ILE B 1 160 ? 18.562 -40.688 -9.234 1 29.62 160 ILE B C 1
ATOM 2641 O O . ILE B 1 160 ? 17.766 -41.594 -9.438 1 29.62 160 ILE B O 1
ATOM 2645 N N . ALA B 1 161 ? 19.297 -40.281 -10.234 1 31.03 161 ALA B N 1
ATOM 2646 C CA . ALA B 1 161 ? 19.047 -40.969 -11.492 1 31.03 161 ALA B CA 1
ATOM 2647 C C . ALA B 1 161 ? 19.547 -42.406 -11.43 1 31.03 161 ALA B C 1
ATOM 2649 O O . ALA B 1 161 ? 19.266 -43.219 -12.328 1 31.03 161 ALA B O 1
ATOM 2650 N N . SER B 1 162 ? 20.625 -42.625 -10.688 1 29.28 162 SER B N 1
ATOM 2651 C CA . SER B 1 162 ? 21.422 -43.75 -11.18 1 29.28 162 SER B CA 1
ATOM 2652 C C . SER B 1 162 ? 20.719 -45.094 -10.938 1 29.28 162 SER B C 1
ATOM 2654 O O . SER B 1 162 ? 21.172 -46.125 -11.391 1 29.28 162 SER B O 1
ATOM 2656 N N . GLU B 1 163 ? 19.984 -45.156 -9.812 1 29.14 163 GLU B N 1
ATOM 2657 C CA . GLU B 1 163 ? 20.109 -46.469 -9.219 1 29.14 163 GLU B CA 1
ATOM 2658 C C . GLU B 1 163 ? 19.422 -47.531 -10.078 1 29.14 163 GLU B C 1
ATOM 2660 O O . GLU B 1 163 ? 19.719 -48.719 -9.969 1 29.14 163 GLU B O 1
ATOM 2665 N N . ASN B 1 164 ? 18.188 -47.312 -10.461 1 27.69 164 ASN B N 1
ATOM 2666 C CA . ASN B 1 164 ? 17.312 -48.469 -10.383 1 27.69 164 ASN B CA 1
ATOM 2667 C C . ASN B 1 164 ? 17.516 -49.406 -11.578 1 27.69 164 ASN B C 1
ATOM 2669 O O . ASN B 1 164 ? 16.656 -49.469 -12.469 1 27.69 164 ASN B O 1
ATOM 2673 N N . SER B 1 165 ? 18.562 -49.281 -12.32 1 28.94 165 SER B N 1
ATOM 2674 C CA . SER B 1 165 ? 18.625 -50.031 -13.562 1 28.94 165 SER B CA 1
ATOM 2675 C C . SER B 1 165 ? 18.5 -51.531 -13.289 1 28.94 165 SER B C 1
ATOM 2677 O O . SER B 1 165 ? 18.734 -52.344 -14.188 1 28.94 165 SER B O 1
ATOM 2679 N N . ASP B 1 166 ? 18.578 -51.906 -11.953 1 26.97 166 ASP B N 1
ATOM 2680 C CA . ASP B 1 166 ? 19.062 -53.25 -11.773 1 26.97 166 ASP B CA 1
ATOM 2681 C C . ASP B 1 166 ? 18.188 -54.25 -12.539 1 26.97 166 ASP B C 1
ATOM 2683 O O . ASP B 1 166 ? 18.703 -55.062 -13.305 1 26.97 166 ASP B O 1
ATOM 2687 N N . SER B 1 167 ? 17.359 -55 -11.773 1 30.31 167 SER B N 1
ATOM 2688 C CA . SER B 1 167 ? 17.344 -56.438 -11.461 1 30.31 167 SER B CA 1
ATOM 2689 C C . SER B 1 167 ? 16.391 -57.188 -12.383 1 30.31 167 SER B C 1
ATOM 2691 O O . SER B 1 167 ? 16.203 -58.406 -12.234 1 30.31 167 SER B O 1
ATOM 2693 N N . ILE B 1 168 ? 15.406 -56.562 -13.023 1 29.45 168 ILE B N 1
ATOM 2694 C CA . ILE B 1 168 ? 14.219 -57.406 -13.133 1 29.45 168 ILE B CA 1
ATOM 2695 C C . ILE B 1 168 ? 14.43 -58.469 -14.203 1 29.45 168 ILE B C 1
ATOM 2697 O O . ILE B 1 168 ? 14.266 -58.188 -15.391 1 29.45 168 ILE B O 1
ATOM 2701 N N . TYR B 1 169 ? 15.641 -58.969 -14.461 1 28.84 169 TYR B N 1
ATOM 2702 C CA . TYR B 1 169 ? 15.828 -59.938 -15.523 1 28.84 169 TYR B CA 1
ATOM 2703 C C . TYR B 1 169 ? 14.953 -61.156 -15.305 1 28.84 169 TYR B C 1
ATOM 2705 O O . TYR B 1 169 ? 15.188 -61.938 -14.367 1 28.84 169 TYR B O 1
ATOM 2713 N N . SER B 1 170 ? 13.547 -61.031 -15.258 1 28.39 170 SER B N 1
ATOM 2714 C CA . SER B 1 170 ? 12.586 -62.125 -15.062 1 28.39 170 SER B CA 1
ATOM 2715 C C . SER B 1 170 ? 12.891 -63.312 -15.977 1 28.39 170 SER B C 1
ATOM 2717 O O . SER B 1 170 ? 13.125 -63.125 -17.172 1 28.39 170 SER B O 1
ATOM 2719 N N . SER B 1 171 ? 13.398 -64.438 -15.453 1 31.55 171 SER B N 1
ATOM 2720 C CA . SER B 1 171 ? 13.758 -65.812 -15.852 1 31.55 171 SER B CA 1
ATOM 2721 C C . SER B 1 171 ? 12.633 -66.438 -16.625 1 31.55 171 SER B C 1
ATOM 2723 O O . SER B 1 171 ? 11.5 -66.562 -16.141 1 31.55 171 SER B O 1
ATOM 2725 N N . THR B 1 172 ? 12.484 -66.25 -17.938 1 31.72 172 THR B N 1
ATOM 2726 C CA . THR B 1 172 ? 11.555 -66.875 -18.891 1 31.72 172 THR B CA 1
ATOM 2727 C C . THR B 1 172 ? 11.516 -68.375 -18.703 1 31.72 172 THR B C 1
ATOM 2729 O O . THR B 1 172 ? 12.555 -69 -18.734 1 31.72 172 THR B O 1
ATOM 2732 N N . PRO B 1 173 ? 10.555 -68.875 -17.875 1 33.72 173 PRO B N 1
ATOM 2733 C CA . PRO B 1 173 ? 10.414 -70.312 -17.562 1 33.72 173 PRO B CA 1
ATOM 2734 C C . PRO B 1 173 ? 10.375 -71.188 -18.828 1 33.72 173 PRO B C 1
ATOM 2736 O O . PRO B 1 173 ? 9.898 -70.75 -19.875 1 33.72 173 PRO B O 1
ATOM 2739 N N . GLU B 1 174 ? 11.391 -72 -19.078 1 34.81 174 GLU B N 1
ATOM 2740 C CA . GLU B 1 174 ? 11.617 -73 -20.125 1 34.81 174 GLU B CA 1
ATOM 2741 C C . GLU B 1 174 ? 10.453 -73.938 -20.203 1 34.81 174 GLU B C 1
ATOM 2743 O O . GLU B 1 174 ? 10.164 -74.688 -19.25 1 34.81 174 GLU B O 1
ATOM 2748 N N . VAL B 1 175 ? 9.273 -73.5 -20.656 1 30.17 175 VAL B N 1
ATOM 2749 C CA . VAL B 1 175 ? 8.195 -74.5 -20.812 1 30.17 175 VAL B CA 1
ATOM 2750 C C . VAL B 1 175 ? 8.672 -75.688 -21.641 1 30.17 175 VAL B C 1
ATOM 2752 O O . VAL B 1 175 ? 9.18 -75.5 -22.75 1 30.17 175 VAL B O 1
ATOM 2755 N N . LYS B 1 176 ? 8.914 -76.812 -21 1 34 176 LYS B N 1
ATOM 2756 C CA . LYS B 1 176 ? 9.188 -78.188 -21.422 1 34 176 LYS B CA 1
ATOM 2757 C C . LYS B 1 176 ? 8.219 -78.625 -22.516 1 34 176 LYS B C 1
ATOM 2759 O O . LYS B 1 176 ? 7.004 -78.688 -22.281 1 34 176 LYS B O 1
ATOM 2764 N N . ALA B 1 177 ? 8.367 -78.062 -23.844 1 28.17 177 ALA B N 1
ATOM 2765 C CA . ALA B 1 177 ? 7.773 -79 -24.797 1 28.17 177 ALA B CA 1
ATOM 2766 C C . ALA B 1 177 ? 8.656 -80.25 -25 1 28.17 177 ALA B C 1
ATOM 2768 O O . ALA B 1 177 ? 9.883 -80.125 -24.953 1 28.17 177 ALA B O 1
#

Sequence (354 aa):
MTEVKSLSFNMSVSSMEYIPEGEILVITYGRSIAFHSAVSLELIKSFETPATINSASLHPEKEFLVAGGEDFKLYKYDYNSGEELESYKGHFGPIHCVRFSPDGELYASGSEDGTLRLWQTVVGKTYGLWKCVLPEEDSGELAKPKISFPETTEEELEEIASENSDSIYSSTPEVKAMTEVKSLSFNMSVSSMEYIPEGEILVITYGRSIAFHSAVSLELIKSFETPATINSASLHPEKEFLVAGGEDFKLYKYDYNSGEELESYKGHFGPIHCVRFSPDGELYASGSEDGTLRLWQTVVGKTYGLWKCVLPEEDSGELAKPKISFPETTEEELEEIASENSDSIYSSTPEVKA

InterPro domains:
  IPR001680 WD40 repeat [PF00400] (43-78)
  IPR001680 WD40 repeat [PF00400] (83-119)
  IPR001680 WD40 repeat [PS50082] (88-120)
  IPR001680 WD40 repeat [SM00320] (40-78)
  IPR001680 WD40 repeat [SM00320] (81-120)
  IPR011047 Quinoprotein alcohol dehydrogenase-like superfamily [SSF50998] (4-125)
  IPR015943 WD40/YVTN repeat-like-containing domain superfamily [G3DSA:2.130.10.10] (2-145)

Secondary structure (DSSP, 8-state):
-EEEEEEE-SS-EEEEEEETTTTEEEEEETTEEEEEETTT--EEEEEE-SS-EEEEEE-TTSSEEEEEETTSEEEEEETTT--EEEEEE--SS-EEEEEE-TTSSEEEEEETTSEEEEEESSTT---STT------S-----------------GGGGGGSGGGG------------/-EEEEEEE-SS-EEEEEEETTTTEEEEEETTEEEEEETTT--EEEEEE-SS-EEEEEE-TTSSEEEEEETTSEEEEEETTT--EEEEEE--SS-EEEEEE-TTSSEEEEEETTSEEEEEESSTT---SSS------S------S----------GGGSGGGSSTT------------

Nearest PDB structures (foldseek):
  9esi-assembly1_C  TM=8.495E-01  e=3.815E-08  Schizosaccharomyces pombe
  1erj-assembly2_B  TM=8.748E-01  e=1.135E-07  Saccharomyces cerevisiae
  4ci8-assembly1_A  TM=8.750E-01  e=9.523E-07  Homo sapiens
  5wlc-assembly1_LT  TM=7.241E-01  e=5.759E-06  Saccharomyces cerevisiae BY4741
  6zqf-assembly1_UU  TM=7.241E-01  e=5.759E-06  Saccharomyces cerevisiae S288C

Organism: Myotis myotis (NCBI:txid51298)

Radius of gyration: 28.31 Å; Cα contacts (8 Å, |Δi|>4): 831; chains: 2; bounding box: 71×148×78 Å

Solvent-accessible surface area (backbone atoms only — not comparable to full-atom values): 20022 Å² total; per-residue (Å²): 124,51,77,71,46,36,44,69,49,99,38,34,26,30,27,67,41,81,36,76,70,83,38,30,30,38,36,19,30,44,36,32,46,33,34,18,33,42,40,71,62,45,79,74,51,70,43,79,50,98,54,50,32,24,15,53,27,69,35,63,83,60,58,32,30,42,34,23,9,68,82,22,35,40,35,31,28,34,55,86,79,56,44,78,73,48,72,44,81,81,53,91,26,36,23,34,21,41,40,57,41,88,85,39,55,33,33,38,39,20,14,52,69,9,36,36,40,32,31,34,64,53,89,89,65,84,65,61,56,69,37,64,67,69,73,69,85,73,87,87,82,80,93,55,79,63,56,61,67,78,75,76,78,78,65,78,77,68,73,75,73,72,69,77,75,71,78,80,76,82,80,81,82,82,84,83,139,125,49,79,73,48,40,44,64,50,99,38,34,25,30,28,69,40,81,35,75,71,84,40,29,30,39,37,17,31,42,35,32,45,33,35,19,33,42,42,73,62,45,80,72,52,70,43,79,50,97,53,50,34,24,15,53,26,68,35,64,83,60,58,32,30,40,33,24,9,68,82,20,36,40,36,31,28,33,54,85,79,57,44,79,73,48,73,44,81,82,55,90,27,35,24,34,21,40,42,57,41,87,84,41,55,32,33,38,38,20,14,52,69,10,36,35,39,31,31,33,63,53,88,90,66,83,67,63,56,67,40,64,66,69,74,68,87,72,84,83,85,82,92,58,81,62,58,58,66,80,77,76,77,78,66,78,76,66,73,73,73,70,66,82,73,70,72,84,74,77,78,76,76,79,76,85,123